Protein AF-A0A0D8XR45-F1 (afdb_monomer)

pLDDT: mean 75.48, std 19.05, range [30.12, 96.25]

Structure (mmCIF, N/CA/C/O backbone):
data_AF-A0A0D8XR45-F1
#
_entry.id   AF-A0A0D8XR45-F1
#
loop_
_atom_site.group_PDB
_atom_site.id
_atom_site.type_symbol
_atom_site.label_atom_id
_atom_site.label_alt_id
_atom_site.label_comp_id
_atom_site.label_asym_id
_atom_site.label_entity_id
_atom_site.label_seq_id
_atom_site.pdbx_PDB_ins_code
_atom_site.Cartn_x
_atom_site.Cartn_y
_atom_site.Cartn_z
_atom_site.occupancy
_atom_site.B_iso_or_equiv
_atom_site.auth_seq_id
_atom_site.auth_comp_id
_atom_site.auth_asym_id
_atom_site.auth_atom_id
_atom_site.pdbx_PDB_model_num
ATOM 1 N N . MET A 1 1 ? 28.008 -16.841 -17.995 1.00 35.41 1 MET A N 1
ATOM 2 C CA . MET A 1 1 ? 27.841 -16.135 -16.705 1.00 35.41 1 MET A CA 1
ATOM 3 C C . MET A 1 1 ? 26.357 -15.919 -16.463 1.00 35.41 1 MET A C 1
ATOM 5 O O . MET A 1 1 ? 25.762 -15.074 -17.117 1.00 35.41 1 MET A O 1
ATOM 9 N N . LEU A 1 2 ? 25.737 -16.713 -15.591 1.00 35.22 2 LEU A N 1
ATOM 10 C CA . LEU A 1 2 ? 24.353 -16.490 -15.172 1.00 35.22 2 LEU A CA 1
ATOM 11 C C . LEU A 1 2 ? 24.387 -15.432 -14.067 1.00 35.22 2 LEU A C 1
ATOM 13 O O . LEU A 1 2 ? 24.718 -15.736 -12.925 1.00 35.22 2 LEU A O 1
ATOM 17 N N . CYS A 1 3 ? 24.132 -14.172 -14.422 1.00 37.22 3 CYS A N 1
ATOM 18 C CA . CYS A 1 3 ? 23.885 -13.140 -13.423 1.00 37.22 3 CYS A CA 1
ATOM 19 C C . CYS A 1 3 ? 22.686 -13.603 -12.587 1.00 37.22 3 CYS A C 1
ATOM 21 O O . CYS A 1 3 ? 21.633 -13.925 -13.140 1.00 37.22 3 CYS A O 1
ATOM 23 N N . ASN A 1 4 ? 22.881 -13.716 -11.277 1.00 39.00 4 ASN A N 1
ATOM 24 C CA . ASN A 1 4 ? 21.876 -14.176 -10.332 1.00 39.00 4 ASN A CA 1
ATOM 25 C C . ASN A 1 4 ? 20.659 -13.230 -10.434 1.00 39.00 4 ASN A C 1
ATOM 27 O O . ASN A 1 4 ? 20.681 -12.132 -9.882 1.00 39.00 4 ASN A O 1
ATOM 31 N N . ARG A 1 5 ? 19.610 -13.616 -11.181 1.00 51.31 5 ARG A N 1
ATOM 32 C CA . ARG A 1 5 ? 18.367 -12.835 -11.403 1.00 51.31 5 ARG A CA 1
ATOM 33 C C . ARG A 1 5 ? 17.544 -12.633 -10.112 1.00 51.31 5 ARG A C 1
ATOM 35 O O . ARG A 1 5 ? 16.393 -12.220 -10.158 1.00 51.31 5 ARG A O 1
ATOM 42 N N . SER A 1 6 ? 18.107 -12.944 -8.950 1.00 46.03 6 SER A N 1
ATOM 43 C CA . SER A 1 6 ? 17.394 -13.288 -7.723 1.00 46.03 6 SER A CA 1
ATOM 44 C C . SER A 1 6 ? 17.145 -12.130 -6.748 1.00 46.03 6 SER A C 1
ATOM 46 O O . SER A 1 6 ? 16.875 -12.398 -5.582 1.00 46.03 6 SER A O 1
ATOM 48 N N . SER A 1 7 ? 17.225 -10.856 -7.149 1.00 53.59 7 SER A N 1
ATOM 49 C CA . SER A 1 7 ? 16.930 -9.757 -6.203 1.00 53.59 7 SER A CA 1
ATOM 50 C C . SER A 1 7 ? 16.234 -8.517 -6.770 1.00 53.59 7 SER A C 1
ATOM 52 O O . SER A 1 7 ? 16.041 -7.546 -6.039 1.00 53.59 7 SER A O 1
ATOM 54 N N . PHE A 1 8 ? 15.793 -8.540 -8.032 1.00 57.12 8 PHE A N 1
ATOM 55 C CA . PHE A 1 8 ? 15.014 -7.443 -8.616 1.00 57.12 8 PHE A CA 1
ATOM 56 C C . PHE A 1 8 ? 13.519 -7.688 -8.484 1.00 57.12 8 PHE A C 1
ATOM 58 O O . PHE A 1 8 ? 12.872 -8.177 -9.404 1.00 57.12 8 PHE A O 1
ATOM 65 N N . ASP A 1 9 ? 12.963 -7.336 -7.328 1.00 66.31 9 ASP A N 1
ATOM 66 C CA . ASP A 1 9 ? 11.540 -7.529 -7.058 1.00 66.31 9 ASP A CA 1
ATOM 67 C C . ASP A 1 9 ? 10.722 -6.322 -7.550 1.00 66.31 9 ASP A C 1
ATOM 69 O O . ASP A 1 9 ? 10.254 -5.470 -6.791 1.00 66.31 9 ASP A O 1
ATOM 73 N N . ILE A 1 10 ? 10.612 -6.202 -8.876 1.00 70.50 10 ILE A N 1
ATOM 74 C CA . ILE A 1 10 ? 9.634 -5.319 -9.516 1.00 70.50 10 ILE A CA 1
ATOM 75 C C . ILE A 1 10 ? 8.276 -5.984 -9.356 1.00 70.50 10 ILE A C 1
ATOM 77 O O . ILE A 1 10 ? 8.071 -7.091 -9.847 1.00 70.50 10 ILE A O 1
ATOM 81 N N . ARG A 1 11 ? 7.344 -5.313 -8.679 1.00 88.06 11 ARG A N 1
ATOM 82 C CA . ARG A 1 11 ? 6.035 -5.893 -8.378 1.00 88.06 11 ARG A CA 1
ATOM 83 C 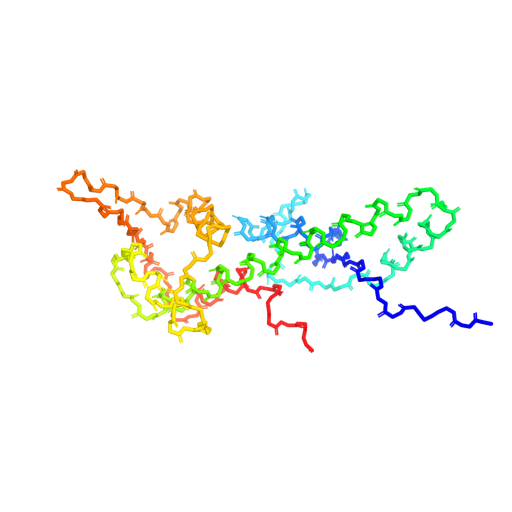C . ARG A 1 11 ? 4.910 -5.080 -8.995 1.00 88.06 11 ARG A C 1
ATOM 85 O O . ARG A 1 11 ? 4.289 -4.243 -8.341 1.00 88.06 11 ARG A O 1
ATOM 92 N N . ALA A 1 12 ? 4.653 -5.320 -10.272 1.00 93.50 12 ALA A N 1
ATOM 93 C CA . ALA A 1 12 ? 3.387 -4.982 -10.895 1.00 93.50 12 ALA A CA 1
ATOM 94 C C . ALA A 1 12 ? 2.335 -6.038 -10.544 1.00 93.50 12 ALA A C 1
ATOM 96 O O . ALA A 1 12 ? 2.604 -7.243 -10.539 1.00 93.50 12 ALA A O 1
ATOM 97 N N . TYR A 1 13 ? 1.122 -5.572 -10.286 1.00 94.19 13 TYR A N 1
ATOM 98 C CA . TYR A 1 13 ? -0.051 -6.390 -10.027 1.00 94.19 13 TYR A CA 1
ATOM 99 C C . TYR A 1 13 ? -1.150 -6.013 -11.006 1.00 94.19 13 TYR A C 1
ATOM 101 O O . TYR A 1 13 ? -1.335 -4.836 -11.310 1.00 94.19 13 TYR A O 1
ATOM 109 N N . ILE A 1 14 ? -1.891 -7.012 -11.468 1.00 94.81 14 ILE A N 1
ATOM 110 C CA . ILE A 1 14 ? -3.074 -6.863 -12.301 1.00 94.81 14 ILE A CA 1
ATOM 111 C C . ILE A 1 14 ? -4.331 -7.069 -11.452 1.00 94.81 14 ILE A C 1
ATOM 113 O O . ILE A 1 14 ? -4.430 -7.997 -10.644 1.00 94.81 14 ILE A O 1
ATOM 117 N N . LEU A 1 15 ? -5.296 -6.171 -11.627 1.00 92.62 15 LEU A N 1
ATOM 118 C CA . LEU A 1 15 ? -6.639 -6.301 -11.071 1.00 92.62 15 LEU A CA 1
ATOM 119 C C . LEU A 1 15 ? -7.512 -7.164 -11.987 1.00 92.62 15 LEU A C 1
ATOM 121 O O . LEU A 1 15 ? -7.274 -7.247 -13.189 1.00 92.62 15 LEU A O 1
ATOM 125 N N . ARG A 1 16 ? -8.618 -7.711 -11.466 1.00 91.44 16 ARG A N 1
ATOM 126 C CA . ARG A 1 16 ? -9.594 -8.486 -12.269 1.00 91.44 16 ARG A CA 1
ATOM 127 C C . ARG A 1 16 ? -10.147 -7.747 -13.493 1.00 91.44 16 ARG A C 1
ATOM 129 O O . ARG A 1 16 ? -10.605 -8.374 -14.437 1.00 91.44 16 ARG A O 1
ATOM 136 N N . CYS A 1 17 ? -10.121 -6.416 -13.473 1.00 93.50 17 CYS A N 1
ATOM 137 C CA . CYS A 1 17 ? -10.542 -5.592 -14.601 1.00 93.50 17 CYS A CA 1
ATOM 138 C C . CYS A 1 17 ? -9.490 -5.461 -15.720 1.00 93.50 17 CYS A C 1
ATOM 140 O O . CYS A 1 17 ? -9.776 -4.794 -16.708 1.00 93.50 17 CYS A O 1
ATOM 142 N N . GLY A 1 18 ? -8.300 -6.052 -15.564 1.00 94.88 18 GLY A N 1
ATOM 143 C CA . GLY A 1 18 ? -7.210 -6.033 -16.544 1.00 94.88 18 GLY A CA 1
ATOM 144 C C . GLY A 1 18 ? -6.180 -4.914 -16.349 1.00 94.88 18 GLY A C 1
ATOM 145 O O . GLY A 1 18 ? -5.074 -5.009 -16.872 1.00 94.88 18 GLY A O 1
ATOM 146 N N . HIS A 1 19 ? -6.490 -3.876 -15.566 1.00 96.00 19 HIS A N 1
ATOM 147 C CA . HIS A 1 19 ? -5.545 -2.785 -15.306 1.00 96.00 19 HIS A CA 1
ATOM 148 C C . HIS A 1 19 ? -4.425 -3.223 -14.360 1.00 96.00 19 HIS A C 1
ATOM 150 O O . HIS A 1 19 ? -4.681 -3.899 -13.358 1.00 96.00 19 HIS A O 1
ATOM 156 N N . SER A 1 20 ? -3.195 -2.817 -14.684 1.00 95.69 20 SER A N 1
ATOM 157 C CA . SER A 1 20 ? -1.995 -3.135 -13.912 1.00 95.69 20 SER A CA 1
ATOM 158 C C . SER A 1 20 ? -1.398 -1.892 -13.262 1.00 95.69 20 SER A C 1
ATOM 160 O O . SER A 1 20 ? -1.354 -0.830 -13.873 1.00 95.69 20 SER A O 1
ATOM 162 N N . PHE A 1 21 ? -0.906 -2.042 -12.036 1.00 94.69 21 PHE A N 1
ATOM 163 C CA . PHE A 1 21 ? -0.285 -0.974 -11.250 1.00 94.69 21 PHE A CA 1
ATOM 164 C C . PHE A 1 21 ? 0.927 -1.530 -10.508 1.00 94.69 21 PHE A C 1
ATOM 166 O O . PHE A 1 21 ? 1.016 -2.738 -10.284 1.00 94.69 21 PHE A O 1
ATOM 173 N N . CYS A 1 22 ? 1.849 -0.669 -10.076 1.00 93.44 22 CYS A N 1
ATOM 174 C CA . CYS A 1 22 ? 2.872 -1.101 -9.126 1.00 93.44 22 CYS A CA 1
ATOM 175 C C . CYS A 1 22 ? 2.253 -1.358 -7.740 1.00 93.44 22 CYS A C 1
ATOM 177 O O . CYS A 1 22 ? 1.228 -0.771 -7.386 1.00 93.44 22 CYS A O 1
ATOM 179 N N . GLU A 1 23 ? 2.898 -2.212 -6.944 1.00 92.25 23 GLU A N 1
ATOM 180 C CA . GLU A 1 23 ? 2.425 -2.612 -5.613 1.00 92.25 23 GLU A CA 1
ATOM 181 C C . GLU A 1 23 ? 2.133 -1.417 -4.704 1.00 92.25 23 GLU A C 1
ATOM 183 O O . GLU A 1 23 ? 1.099 -1.394 -4.047 1.00 92.25 23 GLU A O 1
ATOM 188 N N . LEU A 1 24 ? 3.003 -0.400 -4.701 1.00 90.62 24 LEU A N 1
ATOM 189 C CA . LEU A 1 24 ? 2.831 0.783 -3.855 1.00 90.62 24 LEU A CA 1
ATOM 190 C C . LEU A 1 24 ? 1.607 1.618 -4.256 1.00 90.62 24 LEU A C 1
ATOM 192 O O . LEU A 1 24 ? 0.838 2.031 -3.389 1.00 90.62 24 LEU A O 1
ATOM 196 N N . CYS A 1 25 ? 1.405 1.856 -5.555 1.00 90.75 25 CYS A N 1
ATOM 197 C CA . CYS A 1 25 ? 0.231 2.585 -6.036 1.00 90.75 25 CYS A CA 1
ATOM 198 C C . CYS A 1 25 ? -1.054 1.813 -5.739 1.00 90.75 25 CYS A C 1
ATOM 200 O O . CYS A 1 25 ? -2.063 2.412 -5.369 1.00 90.75 25 CYS A O 1
ATOM 202 N N . LEU A 1 26 ? -1.009 0.488 -5.878 1.00 90.94 26 LEU A N 1
ATOM 203 C CA . LEU A 1 26 ? -2.162 -0.354 -5.606 1.00 90.94 26 LEU A CA 1
ATOM 204 C C . LEU A 1 26 ? -2.487 -0.413 -4.111 1.00 90.94 26 LEU A C 1
ATOM 206 O O . LEU A 1 26 ? -3.657 -0.332 -3.747 1.00 90.94 26 LEU A O 1
ATOM 210 N N . ASP A 1 27 ? -1.461 -0.477 -3.260 1.00 88.00 27 ASP A N 1
ATOM 211 C CA . ASP A 1 27 ? -1.583 -0.359 -1.808 1.00 88.00 27 ASP A CA 1
ATOM 212 C C . ASP A 1 27 ? -2.235 0.970 -1.406 1.00 88.00 27 ASP A C 1
ATOM 214 O O . ASP A 1 27 ? -3.157 0.975 -0.601 1.00 88.00 27 ASP A O 1
ATOM 218 N N . ASP A 1 28 ? -1.837 2.106 -1.984 1.00 85.56 28 ASP A N 1
ATOM 219 C CA . ASP A 1 28 ? -2.494 3.381 -1.665 1.00 85.56 28 ASP A CA 1
ATOM 220 C C . ASP A 1 28 ? -3.940 3.450 -2.168 1.00 85.56 28 ASP A C 1
ATOM 222 O O . ASP A 1 28 ? -4.805 3.980 -1.470 1.00 85.56 28 ASP A O 1
ATOM 226 N N . ALA A 1 29 ? -4.208 2.960 -3.377 1.00 86.81 29 ALA A N 1
ATOM 227 C CA . ALA A 1 29 ? -5.515 3.106 -3.999 1.00 86.81 29 ALA A CA 1
ATOM 228 C C . ALA A 1 29 ? -6.564 2.164 -3.398 1.00 86.81 29 ALA A C 1
ATOM 230 O O . ALA A 1 29 ? -7.601 2.631 -2.930 1.00 86.81 29 ALA A O 1
ATOM 231 N N . VAL A 1 30 ? -6.281 0.857 -3.379 1.00 82.75 30 VAL A N 1
ATOM 232 C CA . VAL A 1 30 ? -7.257 -0.180 -2.994 1.00 82.75 30 VAL A CA 1
ATOM 233 C C . VAL A 1 30 ? -7.590 -0.118 -1.505 1.00 82.75 30 VAL A C 1
ATOM 235 O O . VAL A 1 30 ? -8.709 -0.436 -1.110 1.00 82.75 30 VAL A O 1
ATOM 238 N N . ASN A 1 31 ? -6.650 0.345 -0.675 1.00 78.81 31 ASN A N 1
ATOM 239 C CA . ASN A 1 31 ? -6.902 0.538 0.753 1.00 78.81 31 ASN A CA 1
ATOM 240 C C . ASN A 1 31 ? -7.759 1.782 1.050 1.00 78.81 31 ASN A C 1
ATOM 242 O O . ASN A 1 31 ? -8.314 1.868 2.140 1.00 78.81 31 ASN A O 1
ATOM 246 N N . ARG A 1 32 ? -7.869 2.744 0.121 1.00 82.38 32 ARG A N 1
ATOM 247 C CA . ARG A 1 32 ? -8.747 3.925 0.268 1.00 82.38 32 ARG A CA 1
ATOM 248 C C . ARG A 1 32 ? -10.122 3.709 -0.354 1.00 82.38 32 ARG A C 1
ATOM 250 O O . ARG A 1 32 ? -11.120 4.232 0.135 1.00 82.38 32 ARG A O 1
ATOM 257 N N . ASP A 1 33 ? -10.159 2.998 -1.472 1.00 84.56 33 ASP A N 1
ATOM 258 C CA . ASP A 1 33 ? -11.356 2.720 -2.253 1.00 84.56 33 ASP A CA 1
ATOM 259 C C . ASP A 1 33 ? -11.170 1.351 -2.909 1.00 84.56 33 ASP A C 1
ATOM 261 O O . ASP A 1 33 ? -10.218 1.142 -3.655 1.00 84.56 33 ASP A O 1
ATOM 265 N N . ASP A 1 34 ? -12.080 0.410 -2.669 1.00 85.69 34 ASP A N 1
ATOM 266 C CA . ASP A 1 34 ? -11.983 -0.966 -3.169 1.00 85.69 34 ASP A CA 1
ATOM 267 C C . ASP A 1 34 ? -12.253 -1.088 -4.683 1.00 85.69 34 ASP A C 1
ATOM 269 O O . ASP A 1 34 ? -12.432 -2.193 -5.210 1.00 85.69 34 ASP A O 1
ATOM 273 N N . ARG A 1 35 ? -12.253 0.036 -5.405 1.00 89.94 35 ARG A N 1
ATOM 274 C CA . ARG A 1 35 ? -12.463 0.163 -6.848 1.00 89.94 35 ARG A CA 1
ATOM 275 C C . ARG A 1 35 ? -11.158 0.446 -7.593 1.00 89.94 35 ARG A C 1
ATOM 277 O O . ARG A 1 35 ? -10.266 1.134 -7.112 1.00 89.94 35 ARG A O 1
ATOM 284 N N . CYS A 1 36 ? -11.069 -0.053 -8.823 1.00 92.75 36 CYS A N 1
ATOM 285 C CA . CYS A 1 36 ? -9.948 0.217 -9.717 1.00 92.75 36 CYS A CA 1
ATOM 286 C C . CYS A 1 36 ? -9.781 1.736 -9.949 1.00 92.75 36 CYS A C 1
ATOM 288 O O . CYS A 1 36 ? -10.774 2.386 -10.287 1.00 92.75 36 CYS A O 1
ATOM 290 N N . PRO A 1 37 ? -8.558 2.295 -9.848 1.00 92.50 37 PRO A N 1
ATOM 291 C CA . PRO A 1 37 ? -8.303 3.715 -10.114 1.00 92.50 37 PRO A CA 1
ATOM 292 C C . PRO A 1 37 ? -8.748 4.183 -11.502 1.00 92.50 37 PRO A C 1
ATOM 294 O O . PRO A 1 37 ? -9.281 5.283 -11.627 1.00 92.50 37 PRO A O 1
ATOM 297 N N . GLU A 1 38 ? -8.578 3.322 -12.508 1.00 95.62 38 GLU A N 1
ATOM 298 C CA . GLU A 1 38 ? -8.847 3.629 -13.917 1.00 95.62 3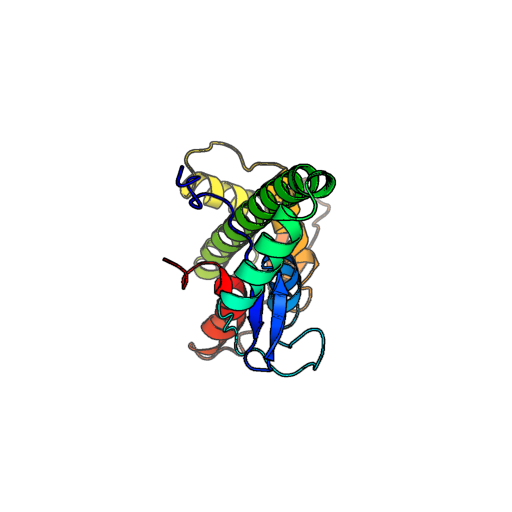8 GLU A CA 1
ATOM 299 C C . GLU A 1 38 ? -10.332 3.470 -14.252 1.00 95.62 38 GLU A C 1
ATOM 301 O O . GLU A 1 38 ? -11.021 4.428 -14.586 1.00 95.62 38 GLU A O 1
ATOM 306 N N . CYS A 1 39 ? -10.874 2.255 -14.116 1.00 96.25 39 CYS A N 1
ATOM 307 C CA . CYS A 1 39 ? -12.230 1.953 -14.589 1.00 96.25 39 CYS A CA 1
ATOM 308 C C . CYS A 1 39 ? -13.304 1.947 -13.498 1.00 96.25 39 CYS A C 1
ATOM 310 O O . CYS A 1 39 ? -14.459 1.636 -13.786 1.00 96.25 39 CYS A O 1
ATOM 312 N N . ARG A 1 40 ? -12.936 2.223 -12.240 1.00 94.44 40 ARG A N 1
ATOM 313 C CA . ARG A 1 40 ? -13.842 2.288 -11.077 1.00 94.44 40 ARG A CA 1
ATOM 314 C C . ARG A 1 40 ? -14.653 1.015 -10.796 1.00 94.44 40 ARG A C 1
ATOM 316 O O . ARG A 1 40 ? -15.554 1.037 -9.962 1.00 94.44 40 ARG A O 1
ATOM 323 N N . ARG A 1 41 ? -14.321 -0.113 -11.433 1.00 92.50 41 ARG A N 1
ATOM 324 C CA . ARG A 1 41 ? -14.906 -1.427 -11.123 1.00 92.50 41 ARG A CA 1
ATOM 325 C C . ARG A 1 41 ? -14.364 -1.950 -9.796 1.00 92.50 41 ARG A C 1
ATOM 327 O O . ARG A 1 41 ? -13.179 -1.781 -9.515 1.00 92.50 41 ARG A O 1
ATOM 334 N N . TYR A 1 42 ? -15.209 -2.622 -9.019 1.00 90.00 42 TYR A N 1
ATOM 335 C CA . TYR A 1 42 ? -14.802 -3.269 -7.772 1.00 90.00 42 TYR A CA 1
ATOM 336 C C . TYR A 1 42 ? -13.675 -4.280 -8.007 1.00 90.00 42 TYR A C 1
ATOM 338 O O . TYR A 1 42 ? -13.724 -5.100 -8.926 1.00 90.00 42 TYR A O 1
ATOM 346 N N . THR A 1 43 ? -12.643 -4.199 -7.172 1.00 85.81 43 THR A N 1
ATOM 347 C CA . THR A 1 43 ? -11.455 -5.061 -7.240 1.00 85.81 43 THR A CA 1
ATOM 348 C C . THR A 1 43 ? -11.661 -6.399 -6.541 1.00 85.81 43 THR A C 1
ATOM 350 O O . THR A 1 43 ? -10.933 -7.350 -6.821 1.00 85.81 43 THR A O 1
ATOM 353 N N . TYR A 1 44 ? -12.648 -6.473 -5.638 1.00 81.50 44 TYR A N 1
ATOM 354 C CA . TYR A 1 44 ? -12.885 -7.599 -4.726 1.00 81.50 44 TYR A CA 1
ATOM 355 C C . TYR A 1 44 ? -11.661 -7.968 -3.878 1.00 81.50 44 TYR A C 1
ATOM 357 O O . TYR A 1 44 ? -11.586 -9.080 -3.363 1.00 81.50 44 TYR A O 1
ATOM 365 N N . GLY A 1 45 ? -10.705 -7.043 -3.750 1.00 72.38 45 GLY A N 1
ATOM 366 C CA . GLY A 1 45 ? -9.484 -7.249 -2.991 1.00 72.38 45 GLY A CA 1
ATOM 367 C C . GLY A 1 45 ? -8.625 -8.406 -3.499 1.00 72.38 45 GLY A C 1
ATOM 368 O O . GLY A 1 45 ? -8.019 -9.090 -2.691 1.00 72.38 45 GLY A O 1
ATOM 369 N N . ILE A 1 46 ? -8.588 -8.666 -4.809 1.00 74.12 46 ILE A N 1
ATOM 370 C CA . ILE A 1 46 ? -7.695 -9.683 -5.384 1.00 74.12 46 ILE A CA 1
ATOM 371 C C . ILE A 1 46 ? -6.696 -8.988 -6.303 1.00 74.12 46 ILE A C 1
ATOM 373 O O . ILE A 1 46 ? -7.062 -8.474 -7.364 1.00 74.12 46 ILE A O 1
ATOM 377 N N . CYS A 1 47 ? -5.433 -8.995 -5.883 1.00 84.62 47 CYS A N 1
ATOM 378 C CA . CYS A 1 47 ? -4.301 -8.464 -6.634 1.00 84.62 47 CYS A CA 1
ATOM 379 C C . CYS A 1 47 ? -3.464 -9.638 -7.144 1.00 84.62 47 CYS A C 1
ATOM 381 O O . CYS A 1 47 ? -2.920 -10.401 -6.352 1.00 84.62 47 CYS A O 1
ATOM 383 N N . ILE A 1 48 ? -3.348 -9.786 -8.462 1.00 90.81 48 ILE A N 1
ATOM 384 C CA . ILE A 1 48 ? -2.624 -10.905 -9.075 1.00 90.81 48 ILE A CA 1
ATOM 385 C C . ILE A 1 48 ? -1.253 -10.393 -9.534 1.00 90.81 48 ILE A C 1
ATOM 387 O O . ILE A 1 48 ? -1.216 -9.404 -10.262 1.00 90.81 48 ILE A O 1
ATOM 391 N N . PRO A 1 49 ? -0.119 -11.007 -9.158 1.00 92.50 49 PRO A N 1
ATOM 392 C CA . PRO A 1 49 ? 1.186 -10.588 -9.668 1.00 92.50 49 PRO A CA 1
ATOM 393 C C . PRO A 1 49 ? 1.249 -10.667 -11.201 1.00 92.50 49 PRO A C 1
ATOM 395 O O . PRO A 1 49 ? 1.010 -11.723 -11.789 1.00 92.50 49 PRO A O 1
ATOM 398 N N . ASN A 1 50 ? 1.611 -9.567 -11.865 1.00 94.75 50 ASN A N 1
ATOM 399 C CA . ASN A 1 50 ? 1.755 -9.520 -13.320 1.00 94.75 50 ASN A CA 1
ATOM 400 C C . ASN A 1 50 ? 3.205 -9.831 -13.726 1.00 94.75 50 ASN A C 1
ATOM 402 O O . ASN A 1 50 ? 3.988 -8.936 -14.045 1.00 94.75 50 ASN A O 1
ATOM 406 N N . ARG A 1 51 ? 3.564 -11.122 -13.698 1.00 91.94 51 ARG A N 1
ATOM 407 C CA . ARG A 1 51 ? 4.935 -11.596 -13.971 1.00 91.94 51 ARG A CA 1
ATOM 408 C C . ARG A 1 51 ? 5.457 -11.171 -15.347 1.00 91.94 51 ARG A C 1
ATOM 410 O O . ARG A 1 51 ? 6.583 -10.703 -15.430 1.00 91.94 51 ARG A O 1
ATOM 417 N N . ARG A 1 52 ? 4.620 -11.247 -16.389 1.00 93.56 52 ARG A N 1
ATOM 418 C CA . ARG A 1 52 ? 5.000 -10.840 -17.754 1.00 93.56 52 ARG A CA 1
ATOM 419 C C . ARG A 1 52 ? 5.351 -9.358 -17.837 1.00 93.56 52 ARG A C 1
ATOM 421 O O . ARG A 1 52 ? 6.358 -9.001 -18.428 1.00 93.56 52 ARG A O 1
ATOM 428 N N . LEU A 1 53 ? 4.543 -8.493 -17.221 1.00 93.94 53 LEU A N 1
ATOM 429 C CA . LEU A 1 53 ? 4.855 -7.066 -17.191 1.00 93.94 53 LEU A CA 1
ATOM 430 C C . LEU A 1 53 ? 6.138 -6.789 -16.395 1.00 93.94 53 LEU A C 1
ATOM 432 O O . LEU A 1 53 ? 6.930 -5.949 -16.807 1.00 93.94 53 LEU A O 1
ATOM 436 N N . ASN A 1 54 ? 6.371 -7.508 -15.293 1.00 91.50 54 ASN A N 1
ATOM 437 C CA . ASN A 1 54 ? 7.608 -7.371 -14.519 1.00 91.50 54 ASN A CA 1
ATOM 438 C C . ASN A 1 54 ? 8.849 -7.748 -15.339 1.00 91.50 54 ASN A C 1
ATOM 440 O O . ASN A 1 54 ? 9.844 -7.031 -15.274 1.00 91.50 54 ASN A O 1
ATOM 444 N N . GLU A 1 55 ? 8.774 -8.821 -16.130 1.00 90.69 55 GLU A N 1
ATOM 445 C CA . GLU A 1 55 ? 9.832 -9.227 -17.065 1.00 90.69 55 GLU A CA 1
ATOM 446 C C . GLU A 1 55 ? 10.092 -8.133 -18.108 1.00 90.69 55 GLU A C 1
ATOM 448 O O . GLU A 1 55 ? 11.223 -7.672 -18.231 1.00 90.69 55 GLU A O 1
ATOM 453 N N . CYS A 1 56 ? 9.046 -7.617 -18.764 1.00 92.81 56 CYS A N 1
ATOM 454 C CA . CYS A 1 56 ? 9.199 -6.540 -19.746 1.00 92.81 56 CYS A CA 1
ATOM 455 C C . CYS A 1 56 ? 9.824 -5.272 -19.145 1.00 92.81 56 CYS A C 1
ATOM 457 O O . CYS A 1 56 ? 10.686 -4.655 -19.766 1.00 92.81 56 CYS A O 1
ATOM 459 N N . ILE A 1 57 ? 9.406 -4.867 -17.940 1.00 90.06 57 ILE A N 1
ATOM 460 C CA . ILE A 1 57 ? 9.996 -3.705 -17.258 1.00 90.06 57 ILE A CA 1
ATOM 461 C C . ILE A 1 57 ? 11.481 -3.958 -16.988 1.00 90.06 57 ILE A C 1
ATOM 463 O O . ILE A 1 57 ? 12.299 -3.061 -17.182 1.00 90.06 57 ILE A O 1
ATOM 467 N N . PHE A 1 58 ? 11.831 -5.161 -16.535 1.00 86.81 58 PHE A N 1
ATOM 468 C CA . PHE A 1 58 ? 13.212 -5.515 -16.244 1.00 86.81 58 PHE A CA 1
ATOM 469 C C . PHE A 1 58 ? 14.092 -5.479 -17.496 1.00 86.81 58 PHE A C 1
ATOM 471 O O . PHE A 1 58 ? 15.162 -4.873 -17.454 1.00 86.81 58 PHE A O 1
ATOM 478 N N . ASP A 1 59 ? 13.628 -6.045 -18.609 1.00 89.88 59 ASP A N 1
ATOM 479 C CA . ASP A 1 59 ? 14.373 -6.051 -19.870 1.00 89.88 59 ASP A CA 1
ATOM 480 C C . ASP A 1 59 ? 14.619 -4.618 -20.379 1.00 89.88 59 ASP A C 1
ATOM 482 O O . ASP A 1 59 ? 15.759 -4.253 -20.671 1.00 89.88 59 ASP A O 1
ATOM 486 N N . ILE A 1 60 ? 13.597 -3.751 -20.339 1.00 90.69 60 ILE A N 1
ATOM 487 C CA . ILE A 1 60 ? 13.727 -2.325 -20.700 1.00 90.69 60 ILE A CA 1
ATOM 488 C C . ILE A 1 60 ? 14.767 -1.607 -19.821 1.00 90.69 60 ILE A C 1
ATOM 490 O O . ILE A 1 60 ? 15.499 -0.735 -20.295 1.00 90.69 60 ILE A O 1
ATOM 494 N N . LEU A 1 61 ? 14.829 -1.936 -18.527 1.00 88.25 61 LEU A N 1
ATOM 495 C CA . LEU A 1 61 ? 15.788 -1.334 -17.595 1.00 88.25 61 LEU A CA 1
ATOM 496 C C . LEU A 1 61 ? 17.214 -1.849 -17.796 1.00 88.25 61 LEU A C 1
ATOM 498 O O . LEU A 1 61 ? 18.160 -1.107 -17.539 1.00 88.25 61 LEU A O 1
ATOM 502 N N . LEU A 1 62 ? 17.380 -3.099 -18.229 1.00 86.75 62 LEU A N 1
ATOM 503 C CA . LEU A 1 62 ? 18.694 -3.649 -18.553 1.00 86.75 62 LEU A CA 1
ATOM 504 C C . LEU A 1 62 ? 19.287 -3.007 -19.807 1.00 86.75 62 LEU A C 1
ATOM 506 O O . LEU A 1 62 ? 20.488 -2.748 -19.838 1.00 86.75 62 LEU A O 1
ATOM 510 N N . GLU A 1 63 ? 18.459 -2.718 -20.811 1.00 89.31 63 GLU A N 1
ATOM 511 C CA . GLU A 1 63 ? 18.897 -2.047 -22.042 1.00 89.31 63 GLU A CA 1
ATOM 512 C C . GLU A 1 63 ? 19.345 -0.597 -21.795 1.00 89.31 63 GLU A C 1
ATOM 514 O O . GLU A 1 63 ? 20.209 -0.076 -22.498 1.00 89.31 63 GLU A O 1
ATOM 519 N N . ARG A 1 64 ? 18.785 0.060 -20.772 1.00 83.25 64 ARG A N 1
ATOM 520 C CA . ARG A 1 64 ? 19.043 1.465 -20.422 1.00 83.25 64 ARG A CA 1
ATOM 521 C C . ARG A 1 64 ? 19.888 1.552 -19.151 1.00 83.25 64 ARG A C 1
ATOM 523 O O . ARG A 1 64 ? 19.381 1.893 -18.081 1.00 83.25 64 ARG A O 1
ATOM 530 N N . SER A 1 65 ? 21.177 1.237 -19.268 1.00 75.69 65 SER A N 1
ATOM 531 C CA . SER A 1 65 ? 22.147 1.164 -18.157 1.00 75.69 65 SER A CA 1
ATOM 532 C C . SER A 1 65 ? 22.107 2.358 -17.185 1.00 75.69 65 SER A C 1
ATOM 534 O O . SER A 1 65 ? 22.259 2.165 -15.978 1.00 75.69 65 SER A O 1
ATOM 536 N N . GLU A 1 66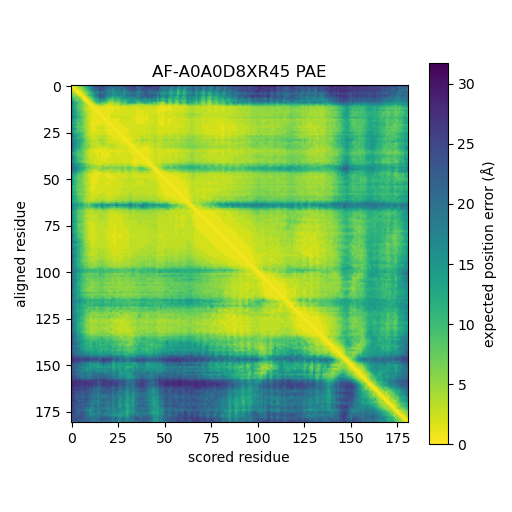 ? 21.838 3.568 -17.679 1.00 79.56 66 GLU A N 1
ATOM 537 C CA . GLU A 1 66 ? 21.793 4.808 -16.889 1.00 79.56 66 GLU A CA 1
ATOM 538 C C . GLU A 1 66 ? 20.604 4.878 -15.905 1.00 79.56 66 GLU A C 1
ATOM 540 O O . GLU A 1 66 ? 20.704 5.513 -14.858 1.00 79.56 66 GLU A O 1
ATOM 545 N N . GLY A 1 67 ? 19.495 4.170 -16.160 1.00 82.81 67 GLY A N 1
ATOM 546 C CA . GLY A 1 67 ? 18.286 4.227 -15.319 1.00 82.81 67 GLY A CA 1
ATOM 547 C C . GLY A 1 67 ? 18.209 3.168 -14.214 1.00 82.81 67 GLY A C 1
ATOM 548 O O . GLY A 1 67 ? 17.337 3.226 -13.337 1.00 82.81 67 GLY A O 1
ATOM 549 N N . LEU A 1 68 ? 19.099 2.172 -14.239 1.00 85.75 68 LEU A N 1
ATOM 550 C CA . LEU A 1 68 ? 18.979 0.984 -13.393 1.00 85.75 68 LEU A CA 1
ATOM 551 C C . LEU A 1 68 ? 19.250 1.284 -11.910 1.00 85.75 68 LEU A C 1
ATOM 553 O O . LEU A 1 68 ? 18.587 0.721 -11.033 1.00 85.75 68 LEU A O 1
ATOM 557 N N . GLN A 1 69 ? 20.195 2.177 -11.605 1.00 87.12 69 GLN A N 1
ATOM 558 C CA . GLN A 1 69 ? 20.519 2.545 -10.223 1.00 87.12 69 GLN A CA 1
ATOM 559 C C . GLN A 1 69 ? 19.410 3.377 -9.568 1.00 87.12 69 GLN A C 1
ATOM 561 O O . GLN A 1 69 ? 19.006 3.081 -8.442 1.00 87.12 69 GLN A O 1
ATOM 566 N N . GLU A 1 70 ? 18.865 4.368 -10.268 1.00 88.75 70 GLU A N 1
ATOM 567 C CA . GLU A 1 70 ? 17.731 5.153 -9.765 1.00 88.75 70 GLU A CA 1
ATOM 568 C C . GLU A 1 70 ? 16.497 4.273 -9.554 1.00 88.75 70 GLU A C 1
ATOM 570 O O . GLU A 1 70 ? 15.776 4.383 -8.558 1.00 88.75 70 GLU A O 1
ATOM 575 N N . PHE A 1 71 ? 16.258 3.343 -10.480 1.00 86.75 71 PHE A N 1
ATOM 576 C CA . PHE A 1 71 ? 15.191 2.367 -10.342 1.00 86.75 71 PHE A CA 1
ATOM 577 C C . PHE A 1 71 ? 15.369 1.490 -9.092 1.00 86.75 71 PHE A C 1
ATOM 579 O O . PHE A 1 71 ? 14.427 1.364 -8.308 1.00 86.75 71 PHE A O 1
ATOM 586 N N . ARG A 1 72 ? 16.579 0.965 -8.845 1.00 86.94 72 ARG A N 1
ATOM 587 C CA . ARG A 1 72 ? 16.929 0.216 -7.619 1.00 86.94 72 ARG A CA 1
ATOM 588 C C . ARG A 1 72 ? 16.581 0.994 -6.359 1.00 86.94 72 ARG A C 1
ATOM 590 O O . ARG A 1 72 ? 15.905 0.471 -5.476 1.00 86.94 72 ARG A O 1
ATOM 597 N N . GLN A 1 73 ? 17.018 2.247 -6.290 1.00 89.38 73 GLN A N 1
ATOM 598 C CA . GLN A 1 73 ? 16.769 3.105 -5.133 1.00 89.38 73 GLN A CA 1
ATOM 599 C C . GLN A 1 73 ? 15.268 3.314 -4.901 1.00 89.38 73 GLN A C 1
ATOM 601 O O . GLN A 1 73 ? 14.802 3.222 -3.762 1.00 89.38 73 GLN A 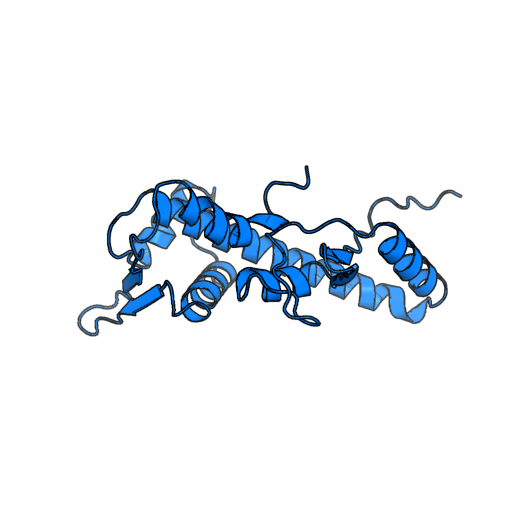O 1
ATOM 606 N N . ARG A 1 74 ? 14.491 3.524 -5.973 1.00 88.06 74 ARG A N 1
ATOM 607 C CA . ARG A 1 74 ? 13.027 3.639 -5.887 1.00 88.06 74 ARG A CA 1
ATOM 608 C C .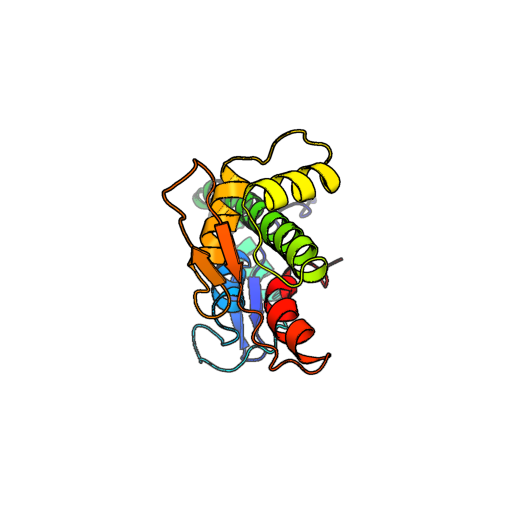 ARG A 1 74 ? 12.371 2.355 -5.392 1.00 88.06 74 ARG A C 1
ATOM 610 O O . ARG A 1 74 ? 11.504 2.440 -4.528 1.00 88.06 74 ARG A O 1
ATOM 617 N N . VAL A 1 75 ? 12.784 1.185 -5.881 1.00 88.38 75 VAL A N 1
ATOM 618 C CA . VAL A 1 75 ? 12.252 -0.108 -5.409 1.00 88.38 75 VAL A CA 1
ATOM 619 C C . VAL A 1 75 ? 12.527 -0.291 -3.918 1.00 88.38 75 VAL A C 1
ATOM 621 O O . VAL A 1 75 ? 11.594 -0.559 -3.165 1.00 88.38 75 VAL A O 1
ATOM 624 N N . THR A 1 76 ? 13.761 -0.056 -3.464 1.00 89.75 76 THR A N 1
ATOM 625 C CA . THR A 1 76 ? 14.122 -0.159 -2.041 1.00 89.75 76 THR A CA 1
ATOM 626 C C . THR A 1 76 ? 13.300 0.794 -1.175 1.00 89.75 76 THR A C 1
ATOM 628 O O . THR A 1 76 ? 12.736 0.384 -0.159 1.00 89.75 76 THR A O 1
ATOM 631 N N . LYS A 1 77 ? 13.170 2.059 -1.595 1.00 90.06 77 LYS A N 1
ATOM 632 C CA . LYS A 1 77 ? 12.357 3.058 -0.889 1.00 90.06 77 LYS A CA 1
ATOM 633 C C . LYS A 1 77 ? 10.889 2.634 -0.815 1.00 90.06 77 LYS A C 1
ATOM 635 O O . LYS A 1 77 ? 10.286 2.687 0.255 1.00 90.06 77 LYS A O 1
ATOM 640 N N . ASN A 1 78 ? 10.321 2.175 -1.927 1.00 89.12 78 ASN A N 1
ATOM 641 C CA . ASN A 1 78 ? 8.932 1.726 -1.984 1.00 89.12 78 ASN A CA 1
ATOM 642 C C . ASN A 1 78 ? 8.700 0.493 -1.104 1.00 89.12 78 ASN A C 1
ATOM 644 O O . ASN A 1 78 ? 7.686 0.422 -0.412 1.00 89.12 78 ASN A O 1
ATOM 648 N N . GLN A 1 79 ? 9.650 -0.442 -1.071 1.00 89.06 79 GLN A N 1
ATOM 649 C CA . GLN A 1 79 ? 9.572 -1.632 -0.231 1.00 89.06 79 GLN A CA 1
ATOM 650 C C . GLN A 1 79 ? 9.606 -1.283 1.261 1.00 89.06 79 GLN A C 1
ATOM 652 O O . GLN A 1 79 ? 8.859 -1.872 2.050 1.00 89.06 79 GLN A O 1
ATOM 657 N N . ALA A 1 80 ? 10.430 -0.309 1.654 1.00 89.06 80 ALA A N 1
ATOM 658 C CA . ALA A 1 80 ? 10.450 0.202 3.021 1.00 89.06 80 ALA A CA 1
ATOM 659 C C . ALA A 1 80 ? 9.088 0.810 3.405 1.00 89.06 80 ALA A C 1
ATOM 661 O O . ALA A 1 80 ? 8.526 0.444 4.438 1.00 89.06 80 ALA A O 1
ATOM 662 N N . ILE A 1 81 ? 8.504 1.638 2.529 1.00 87.94 81 ILE A N 1
ATOM 663 C CA . ILE A 1 81 ? 7.173 2.236 2.736 1.00 87.94 81 ILE A CA 1
ATOM 664 C C . ILE A 1 81 ? 6.094 1.152 2.860 1.00 87.94 81 ILE A C 1
ATOM 666 O O . ILE A 1 81 ? 5.306 1.167 3.804 1.00 87.94 81 ILE A O 1
ATOM 670 N N . LEU A 1 82 ? 6.064 0.176 1.948 1.00 88.38 82 LEU A N 1
ATOM 671 C CA . LEU A 1 82 ? 5.103 -0.932 1.992 1.00 88.38 82 LEU A CA 1
ATOM 672 C C . LEU A 1 82 ? 5.225 -1.747 3.281 1.00 88.38 82 LEU A C 1
ATOM 674 O O . LEU A 1 82 ? 4.220 -2.140 3.873 1.00 88.38 82 LEU A O 1
ATOM 678 N N . THR A 1 83 ? 6.454 -1.995 3.730 1.00 88.38 83 THR A N 1
ATOM 679 C CA . THR A 1 83 ? 6.718 -2.715 4.980 1.00 88.38 83 THR A CA 1
ATOM 680 C C . THR A 1 83 ? 6.180 -1.939 6.178 1.00 88.38 83 THR A C 1
ATOM 682 O O . THR A 1 83 ? 5.498 -2.522 7.023 1.00 88.38 83 THR A O 1
ATOM 685 N N . LEU A 1 84 ? 6.428 -0.629 6.227 1.00 87.69 84 LEU A N 1
ATOM 686 C CA . LEU A 1 84 ? 5.920 0.255 7.273 1.00 87.69 84 LEU A CA 1
ATOM 687 C C . LEU A 1 84 ? 4.385 0.253 7.313 1.00 87.69 84 LEU A C 1
ATOM 689 O O . LEU A 1 84 ? 3.787 0.024 8.362 1.00 87.69 84 LEU A O 1
ATOM 693 N N . ARG A 1 85 ? 3.740 0.396 6.152 1.00 87.94 85 ARG A N 1
ATOM 694 C CA . ARG A 1 85 ? 2.276 0.380 6.013 1.00 87.94 85 ARG A CA 1
ATOM 695 C C . ARG A 1 85 ? 1.646 -0.931 6.447 1.00 87.94 85 ARG A C 1
ATOM 697 O O . ARG A 1 85 ? 0.642 -0.929 7.154 1.00 87.94 85 ARG A O 1
ATOM 704 N N . ARG A 1 86 ? 2.233 -2.061 6.045 1.00 87.50 86 ARG A N 1
ATOM 705 C CA . ARG A 1 86 ? 1.769 -3.394 6.456 1.00 87.50 86 ARG A CA 1
ATOM 706 C C . ARG A 1 86 ? 1.844 -3.554 7.975 1.00 87.50 86 ARG A C 1
ATOM 708 O O . ARG A 1 86 ? 0.883 -4.036 8.570 1.00 87.50 86 ARG A O 1
ATOM 715 N N . LYS A 1 87 ? 2.939 -3.104 8.601 1.00 86.38 87 LYS A N 1
ATOM 716 C CA . LYS A 1 87 ? 3.093 -3.104 10.066 1.00 86.38 87 LYS A CA 1
ATOM 717 C C . LYS A 1 87 ? 2.039 -2.225 10.743 1.00 86.38 87 LYS A C 1
ATOM 719 O O . LYS A 1 87 ? 1.362 -2.708 11.645 1.00 86.38 87 LYS A O 1
ATOM 724 N N . ALA A 1 88 ? 1.838 -0.998 10.256 1.00 86.88 88 ALA A N 1
ATOM 725 C CA . ALA A 1 88 ? 0.829 -0.071 10.778 1.00 86.88 88 ALA A CA 1
ATOM 726 C C . ALA A 1 88 ? -0.576 -0.686 10.734 1.00 86.88 88 ALA A C 1
ATOM 728 O O . ALA A 1 88 ? -1.279 -0.718 11.743 1.00 86.88 88 ALA A O 1
ATOM 729 N N . ARG A 1 89 ? -0.964 -1.239 9.578 1.00 86.38 89 ARG A N 1
ATOM 730 C CA . ARG A 1 89 ? -2.267 -1.894 9.383 1.00 86.38 89 ARG A CA 1
ATOM 731 C C . ARG A 1 89 ? -2.441 -3.116 10.283 1.00 86.38 89 ARG A C 1
ATOM 733 O O . ARG A 1 89 ? -3.508 -3.281 10.866 1.00 86.38 89 ARG A O 1
ATOM 740 N N . SER A 1 90 ? -1.407 -3.948 10.420 1.00 84.81 90 SER A N 1
ATOM 741 C CA . SER A 1 90 ? -1.436 -5.128 11.294 1.00 84.81 90 SER A CA 1
ATOM 742 C C . SER A 1 90 ? -1.642 -4.748 12.760 1.00 84.81 90 SER A C 1
ATOM 744 O O . SER A 1 90 ? -2.498 -5.331 13.424 1.00 84.81 90 SER A O 1
ATOM 746 N N . ALA A 1 91 ? -0.903 -3.748 13.246 1.00 85.19 91 ALA A N 1
ATOM 747 C CA . ALA A 1 91 ? -1.034 -3.261 14.614 1.00 85.19 91 ALA A CA 1
ATOM 748 C C . ALA A 1 91 ? -2.441 -2.696 14.862 1.00 85.19 91 ALA A C 1
ATOM 750 O O . ALA A 1 91 ? -3.134 -3.154 15.769 1.00 85.19 91 ALA A O 1
ATOM 751 N N . LEU A 1 92 ? -2.912 -1.789 13.994 1.00 85.38 92 LEU A N 1
ATOM 752 C CA . LEU A 1 92 ? -4.266 -1.225 14.073 1.00 85.38 92 LEU A CA 1
ATOM 753 C C . LEU A 1 92 ? -5.349 -2.312 14.082 1.00 85.38 92 LEU A C 1
ATOM 755 O O . LEU A 1 92 ? -6.282 -2.246 14.877 1.00 85.38 92 LEU A O 1
ATOM 759 N N . PHE A 1 93 ? -5.217 -3.335 13.237 1.00 84.31 93 PHE A N 1
ATOM 760 C CA . PHE A 1 93 ? -6.177 -4.435 13.178 1.00 84.31 93 PHE A CA 1
ATOM 761 C C . PHE A 1 93 ? -6.276 -5.211 14.489 1.00 84.31 93 PHE A C 1
ATOM 763 O O . PHE A 1 93 ? -7.393 -5.462 14.938 1.00 84.31 93 PHE A O 1
ATOM 770 N N . SER A 1 94 ? -5.147 -5.565 15.113 1.00 85.00 94 SER A N 1
ATOM 771 C CA . SER A 1 94 ? -5.165 -6.263 16.407 1.00 85.00 94 SER A CA 1
ATOM 772 C C . SER A 1 94 ? -5.896 -5.439 17.463 1.00 85.00 94 SER A C 1
ATOM 774 O O . SER A 1 94 ? -6.803 -5.932 18.135 1.00 85.00 94 SER A O 1
ATOM 776 N N . ILE A 1 95 ? -5.582 -4.142 17.526 1.00 85.31 95 ILE A N 1
ATOM 777 C CA . ILE A 1 95 ? -6.189 -3.216 18.485 1.00 85.31 95 ILE A CA 1
ATOM 778 C C . ILE A 1 95 ? -7.701 -3.157 18.289 1.00 85.31 95 ILE A C 1
ATOM 780 O O . ILE A 1 95 ? -8.446 -3.251 19.264 1.00 85.31 95 ILE A O 1
ATOM 784 N N . PHE A 1 96 ? -8.156 -3.029 17.039 1.00 82.12 96 PHE A N 1
ATOM 785 C CA . PHE A 1 96 ? -9.578 -2.921 16.714 1.00 82.12 96 PHE A CA 1
ATOM 786 C C . PHE A 1 96 ? -10.342 -4.235 16.863 1.00 82.12 96 PHE A C 1
ATOM 788 O O . PHE A 1 96 ? -11.539 -4.195 17.133 1.00 82.12 96 PHE A O 1
ATOM 795 N N . CYS A 1 97 ? -9.687 -5.388 16.718 1.00 82.81 97 CYS A N 1
ATOM 796 C CA . CYS A 1 97 ? -10.316 -6.682 16.989 1.00 82.81 97 CYS A CA 1
ATOM 797 C C . CYS A 1 97 ? -10.496 -6.927 18.490 1.00 82.81 97 CYS A C 1
ATOM 799 O O . CYS A 1 97 ? -11.484 -7.537 18.892 1.00 82.81 97 CYS A O 1
ATOM 801 N N . ASN A 1 98 ? -9.573 -6.419 19.308 1.00 83.31 98 ASN A N 1
ATOM 802 C CA . ASN A 1 98 ? -9.568 -6.626 20.756 1.00 83.31 98 ASN A CA 1
ATOM 803 C C . ASN A 1 98 ? -10.285 -5.509 21.539 1.00 83.31 98 ASN A C 1
ATOM 805 O O . ASN A 1 98 ? -10.414 -5.602 22.758 1.00 83.31 98 ASN A O 1
ATOM 809 N N . ASN A 1 99 ? -10.761 -4.454 20.868 1.00 81.88 99 ASN A N 1
ATOM 810 C CA . ASN A 1 99 ? -11.487 -3.344 21.487 1.00 81.88 99 ASN A CA 1
ATOM 811 C C . ASN A 1 99 ? -12.869 -3.137 20.869 1.00 81.88 99 ASN A C 1
ATOM 813 O O . ASN A 1 99 ? -13.057 -3.202 19.657 1.00 81.88 99 ASN A O 1
ATOM 817 N N . SER A 1 100 ? -13.842 -2.820 21.719 1.00 78.44 100 SER A N 1
ATOM 818 C CA . SER A 1 100 ? -15.206 -2.454 21.320 1.00 78.44 100 SER A CA 1
ATOM 819 C C . SER A 1 100 ? -15.499 -0.955 21.454 1.00 78.44 100 SER A C 1
ATOM 821 O O . SER A 1 100 ? -16.558 -0.501 21.025 1.00 78.44 100 SER A O 1
ATOM 823 N N . GLY A 1 101 ? -14.581 -0.186 22.044 1.00 81.12 101 GLY A N 1
ATOM 824 C CA . GLY A 1 101 ? -14.754 1.233 22.349 1.00 81.12 101 GLY A CA 1
ATOM 825 C C . GLY A 1 101 ? -13.644 2.117 21.777 1.00 81.12 101 GLY A C 1
ATOM 826 O O . GLY A 1 101 ? -12.793 1.638 21.032 1.00 81.12 101 GLY A O 1
ATOM 827 N N . PRO A 1 102 ? -13.642 3.416 22.123 1.00 79.06 102 PRO A N 1
ATOM 828 C CA . PRO A 1 102 ? -12.570 4.337 21.760 1.00 79.06 102 PRO A CA 1
ATOM 829 C C . PRO A 1 102 ? -11.179 3.819 22.137 1.00 79.06 102 PRO A C 1
ATOM 831 O O . PRO A 1 102 ? -10.989 3.253 23.211 1.00 79.06 102 PRO A O 1
ATOM 834 N N . VAL A 1 103 ? -10.201 4.050 21.264 1.00 81.88 103 VAL A N 1
ATOM 835 C CA . VAL A 1 103 ? -8.801 3.663 21.452 1.00 81.88 103 VAL A CA 1
ATOM 836 C C . VAL A 1 103 ? -7.961 4.925 21.594 1.00 81.88 103 VAL A C 1
ATOM 838 O O . VAL A 1 103 ? -7.857 5.746 20.686 1.00 81.88 103 VAL A O 1
ATOM 841 N N . ALA A 1 104 ? -7.348 5.088 22.756 1.00 83.69 104 ALA A N 1
ATOM 842 C CA . ALA A 1 104 ? -6.384 6.150 23.000 1.00 83.69 104 ALA A CA 1
ATOM 843 C C . ALA A 1 104 ? -5.021 5.824 22.355 1.00 83.69 104 ALA A C 1
ATOM 845 O O . ALA A 1 104 ? -4.694 4.650 22.164 1.00 83.69 104 ALA A O 1
ATOM 846 N N . ILE A 1 105 ? -4.222 6.847 22.013 1.00 80.75 105 ILE A N 1
ATOM 847 C CA . ILE A 1 105 ? -2.898 6.659 21.378 1.00 80.75 105 ILE A CA 1
ATOM 848 C C . ILE A 1 105 ? -1.964 5.770 22.215 1.00 80.75 105 ILE A C 1
ATOM 850 O O . ILE A 1 105 ? -1.281 4.910 21.672 1.00 80.75 105 ILE A O 1
ATOM 854 N N . ASN A 1 106 ? -1.981 5.919 23.541 1.00 83.31 106 ASN A N 1
ATOM 855 C CA . ASN A 1 106 ? -1.171 5.124 24.466 1.00 83.31 106 ASN A CA 1
ATOM 856 C C . ASN A 1 106 ? -1.489 3.627 24.361 1.00 83.31 106 ASN A C 1
ATOM 858 O O . ASN A 1 106 ? -0.580 2.807 24.373 1.00 83.31 106 ASN A O 1
ATOM 862 N N . LYS A 1 107 ? -2.757 3.268 24.144 1.00 84.50 107 LYS A N 1
ATOM 863 C CA . LYS A 1 107 ? -3.163 1.878 23.923 1.00 84.50 107 LYS A CA 1
ATOM 864 C C . LYS A 1 107 ? -2.609 1.312 22.614 1.00 84.50 107 LYS A C 1
ATOM 866 O O . LYS A 1 107 ? -2.299 0.127 22.535 1.00 84.50 107 LYS A O 1
ATOM 871 N N . ILE A 1 108 ? -2.472 2.156 21.588 1.00 83.38 108 ILE A N 1
ATOM 872 C CA . ILE A 1 108 ? -1.819 1.776 20.329 1.00 83.38 108 ILE A CA 1
ATOM 873 C C . ILE A 1 108 ? -0.341 1.457 20.573 1.00 83.38 108 ILE A C 1
ATOM 875 O O . ILE A 1 108 ? 0.174 0.463 20.062 1.00 83.38 108 ILE A O 1
ATOM 879 N N . GLU A 1 109 ? 0.330 2.284 21.370 1.00 85.88 109 GLU A N 1
ATOM 880 C CA . GLU A 1 109 ? 1.734 2.093 21.733 1.00 85.88 109 GLU A CA 1
ATOM 881 C C . GLU A 1 109 ? 1.942 0.853 22.604 1.00 85.88 109 GLU A C 1
ATOM 883 O O . GLU A 1 109 ? 2.872 0.094 22.352 1.00 85.88 109 GLU A O 1
ATOM 888 N N . GLU A 1 110 ? 1.073 0.611 23.585 1.00 86.44 110 GLU A N 1
ATOM 889 C CA . GLU A 1 110 ? 1.095 -0.590 24.430 1.00 86.44 110 GLU A CA 1
ATOM 890 C C . GLU A 1 110 ? 0.934 -1.869 23.603 1.00 86.44 110 GLU A C 1
ATOM 892 O O . GLU A 1 110 ? 1.731 -2.797 23.740 1.00 86.44 110 GLU A O 1
ATOM 897 N N . GLU A 1 111 ? -0.042 -1.906 22.692 1.00 85.00 111 GLU A N 1
ATOM 898 C CA . GLU A 1 111 ? -0.235 -3.063 21.816 1.00 85.00 111 GLU A CA 1
ATOM 899 C C . GLU A 1 111 ? 0.968 -3.260 20.878 1.00 85.00 111 GLU A C 1
ATOM 901 O O . GLU A 1 111 ? 1.412 -4.388 20.655 1.00 85.00 111 GLU A O 1
ATOM 906 N N . TRP A 1 112 ? 1.541 -2.176 20.347 1.00 83.75 112 TRP A N 1
ATOM 907 C CA . TRP A 1 112 ? 2.757 -2.262 19.538 1.00 83.75 112 TRP A CA 1
ATOM 908 C C . TRP A 1 112 ? 3.932 -2.842 20.331 1.00 83.75 112 TRP A C 1
ATOM 910 O O . TRP A 1 112 ? 4.644 -3.709 19.820 1.00 83.75 112 TRP A O 1
ATOM 920 N N . LYS A 1 113 ? 4.133 -2.406 21.578 1.00 86.44 113 LYS A N 1
ATOM 921 C CA . LYS A 1 113 ? 5.162 -2.964 22.470 1.00 86.44 113 LYS A CA 1
ATOM 922 C C . LYS A 1 113 ? 4.908 -4.438 22.778 1.00 86.44 113 LYS A C 1
ATOM 924 O O . LYS A 1 113 ? 5.857 -5.202 22.868 1.00 86.44 113 LYS A O 1
ATOM 929 N N . ALA A 1 114 ? 3.649 -4.860 22.892 1.00 86.00 114 ALA A N 1
ATOM 930 C CA . ALA A 1 114 ? 3.309 -6.264 23.115 1.00 86.00 114 ALA A CA 1
ATOM 931 C C . ALA A 1 114 ? 3.593 -7.151 21.885 1.00 86.00 114 ALA A C 1
ATOM 933 O O . ALA A 1 114 ? 3.995 -8.305 22.027 1.00 86.00 114 ALA A O 1
ATOM 934 N N . GLN A 1 115 ? 3.394 -6.626 20.671 1.00 81.44 115 GLN A N 1
ATOM 935 C CA . GLN A 1 115 ? 3.609 -7.367 19.419 1.00 81.44 115 GLN A CA 1
ATOM 936 C C . GLN A 1 115 ? 5.047 -7.306 18.905 1.00 81.44 115 GLN A C 1
ATOM 938 O O . GLN A 1 115 ? 5.490 -8.183 18.157 1.00 81.44 115 GLN A O 1
ATOM 943 N N . SER A 1 116 ? 5.757 -6.234 19.235 1.00 78.12 116 SER A N 1
ATOM 944 C CA . SER A 1 116 ? 7.101 -5.966 18.751 1.00 78.12 116 SER A CA 1
ATOM 945 C C . SER A 1 116 ? 8.133 -6.242 19.842 1.00 78.12 116 SER A C 1
ATOM 947 O O . SER A 1 116 ? 7.836 -6.227 21.026 1.00 78.12 116 SER A O 1
ATOM 949 N N . ARG A 1 117 ? 9.387 -6.491 19.458 1.00 81.19 117 ARG A N 1
ATOM 950 C CA . ARG A 1 117 ? 10.501 -6.585 20.420 1.00 81.19 117 ARG A CA 1
ATOM 951 C C . ARG A 1 117 ? 11.069 -5.204 20.789 1.00 81.19 117 ARG A C 1
ATOM 953 O O . ARG A 1 117 ? 12.232 -5.121 21.166 1.00 81.19 117 ARG A O 1
ATOM 960 N N . PHE A 1 118 ? 10.308 -4.130 20.577 1.00 81.00 118 PHE A N 1
ATOM 961 C CA . PHE A 1 118 ? 10.773 -2.752 20.726 1.00 81.00 118 PHE A CA 1
ATOM 962 C C . PHE A 1 118 ? 9.996 -2.030 21.828 1.00 81.00 118 PHE A C 1
ATOM 964 O O . PHE A 1 118 ? 8.768 -2.069 21.858 1.00 81.00 118 PHE A O 1
ATOM 971 N N . ASP A 1 119 ? 10.721 -1.300 22.678 1.00 85.25 119 ASP A N 1
ATOM 972 C CA . ASP A 1 119 ? 10.151 -0.572 23.823 1.00 85.25 119 ASP A CA 1
ATOM 973 C C . ASP A 1 119 ? 9.428 0.727 23.436 1.00 85.25 119 ASP A C 1
ATOM 975 O O . ASP A 1 119 ? 8.755 1.349 24.266 1.00 85.25 119 ASP A O 1
ATOM 979 N N . PHE A 1 120 ? 9.558 1.152 22.178 1.00 85.69 120 PHE A N 1
ATOM 980 C CA . PHE A 1 120 ? 8.962 2.374 21.652 1.00 85.69 120 PHE A CA 1
ATOM 981 C C . PHE A 1 120 ? 8.316 2.149 20.282 1.00 85.69 120 PHE A C 1
ATOM 983 O O . PHE A 1 120 ? 8.715 1.271 19.511 1.00 85.69 120 PHE A O 1
ATOM 990 N N . LEU A 1 121 ? 7.301 2.963 19.985 1.00 84.38 121 LEU A N 1
ATOM 991 C CA . LEU A 1 121 ? 6.667 3.040 18.673 1.00 84.38 121 LEU A CA 1
ATOM 992 C C . LEU A 1 121 ? 7.510 3.964 17.778 1.00 84.38 121 LEU A C 1
ATOM 994 O O . LEU A 1 121 ? 7.627 5.143 18.109 1.00 84.38 121 LEU A O 1
ATOM 998 N N . PRO A 1 122 ? 8.096 3.472 16.670 1.00 87.44 122 PRO A N 1
ATOM 999 C CA . PRO A 1 122 ? 8.843 4.322 15.745 1.00 87.44 122 PRO A CA 1
ATOM 1000 C C . PRO A 1 122 ? 7.993 5.491 15.219 1.00 87.44 122 PRO A C 1
ATOM 1002 O O . PRO A 1 122 ? 6.816 5.307 14.900 1.00 87.44 122 PRO A O 1
ATOM 1005 N N . ASP A 1 123 ? 8.573 6.691 15.112 1.00 87.75 123 ASP A N 1
ATOM 1006 C CA . ASP A 1 123 ? 7.833 7.899 14.708 1.00 87.75 123 ASP A CA 1
ATOM 1007 C C . ASP A 1 123 ? 7.281 7.820 13.280 1.00 87.75 123 ASP A C 1
ATOM 1009 O O . ASP A 1 123 ? 6.189 8.322 12.999 1.00 87.75 123 ASP A O 1
ATOM 1013 N N . ASP A 1 124 ? 8.000 7.157 12.375 1.00 85.19 124 ASP A N 1
ATOM 1014 C CA . ASP A 1 124 ? 7.540 6.885 11.014 1.00 85.19 124 ASP A CA 1
ATOM 1015 C C . ASP A 1 124 ? 6.296 5.988 11.024 1.00 85.19 124 ASP A C 1
ATOM 1017 O O . ASP A 1 124 ? 5.317 6.260 10.324 1.00 85.19 124 ASP A O 1
ATOM 1021 N N . LEU A 1 125 ? 6.289 4.967 11.879 1.00 86.50 125 LEU A N 1
ATOM 1022 C CA . LEU A 1 125 ? 5.158 4.069 12.050 1.00 86.50 125 LEU A CA 1
ATOM 1023 C C . LEU A 1 125 ? 3.966 4.787 12.683 1.00 86.50 125 LEU A C 1
ATOM 1025 O O . LEU A 1 125 ? 2.850 4.659 12.179 1.00 86.50 125 LEU A O 1
ATOM 1029 N N . ARG A 1 126 ? 4.199 5.584 13.734 1.00 86.56 126 ARG A N 1
ATOM 1030 C CA . ARG A 1 126 ? 3.171 6.429 14.363 1.00 86.56 126 ARG A CA 1
ATOM 1031 C C . ARG A 1 126 ? 2.538 7.356 13.326 1.00 86.56 126 ARG A C 1
ATOM 1033 O O . ARG A 1 126 ? 1.316 7.396 13.194 1.00 86.56 126 ARG A O 1
ATOM 1040 N N . THR A 1 127 ? 3.364 8.052 12.548 1.00 88.12 127 THR A N 1
ATOM 1041 C CA . THR A 1 127 ? 2.917 8.955 11.479 1.00 88.12 127 THR A CA 1
ATOM 1042 C C . THR A 1 127 ? 2.080 8.214 10.438 1.00 88.12 127 THR A C 1
ATOM 1044 O O . THR A 1 127 ? 1.021 8.695 10.033 1.00 88.12 127 THR A O 1
ATOM 1047 N N . GLU A 1 128 ? 2.502 7.016 10.035 1.00 88.75 128 GLU A N 1
ATOM 1048 C CA . GLU A 1 128 ? 1.787 6.205 9.051 1.00 88.75 128 GLU A CA 1
ATOM 1049 C C . GLU A 1 128 ? 0.441 5.684 9.583 1.00 88.75 128 GLU A C 1
ATOM 1051 O O . GLU A 1 128 ? -0.563 5.721 8.868 1.00 88.75 128 GLU A O 1
ATOM 1056 N N . MET A 1 129 ? 0.371 5.271 10.851 1.00 86.38 129 MET A N 1
ATOM 1057 C CA . MET A 1 129 ? -0.890 4.894 11.503 1.00 86.38 129 MET A CA 1
ATOM 1058 C C . MET A 1 129 ? -1.864 6.075 11.537 1.00 86.38 129 MET A C 1
ATOM 1060 O O . MET A 1 129 ? -3.023 5.928 11.146 1.00 86.38 129 MET A O 1
ATOM 1064 N N . LEU A 1 130 ? -1.389 7.263 11.925 1.00 85.62 130 LEU A N 1
ATOM 1065 C CA . LEU A 1 130 ? -2.194 8.486 11.909 1.00 85.62 130 LEU A CA 1
ATOM 1066 C C . LEU A 1 130 ? -2.652 8.846 10.495 1.00 85.62 130 LEU A C 1
ATOM 1068 O O . LEU A 1 130 ? -3.798 9.258 10.316 1.00 85.62 130 LEU A O 1
ATOM 1072 N N . ARG A 1 131 ? -1.797 8.672 9.480 1.00 87.81 131 ARG A N 1
ATOM 1073 C CA . ARG A 1 131 ? -2.165 8.876 8.072 1.00 87.81 131 ARG A CA 1
ATOM 1074 C C . ARG A 1 131 ? -3.324 7.963 7.674 1.00 87.81 131 ARG A C 1
ATOM 1076 O O . ARG A 1 131 ? -4.290 8.451 7.091 1.00 87.81 131 ARG A O 1
ATOM 1083 N N . ILE A 1 132 ? -3.254 6.674 8.018 1.00 85.44 132 ILE A N 1
ATOM 1084 C CA . ILE A 1 132 ? -4.311 5.689 7.733 1.00 85.44 132 ILE A CA 1
ATOM 1085 C C . ILE A 1 132 ? -5.623 6.107 8.409 1.00 85.44 132 ILE A C 1
ATOM 1087 O O . ILE A 1 132 ? -6.637 6.248 7.724 1.00 85.44 132 ILE A O 1
ATOM 1091 N N . ILE A 1 133 ? -5.587 6.394 9.714 1.00 84.00 133 ILE A N 1
ATOM 1092 C CA . ILE A 1 133 ? -6.759 6.819 10.498 1.00 84.00 133 ILE A CA 1
ATOM 1093 C C . ILE A 1 133 ? -7.393 8.081 9.890 1.00 84.00 133 ILE A C 1
ATOM 1095 O O . ILE A 1 133 ? -8.602 8.132 9.673 1.00 84.00 133 ILE A O 1
ATOM 1099 N N . ASN A 1 134 ? -6.583 9.091 9.565 1.00 83.00 134 ASN A N 1
ATOM 1100 C CA . ASN A 1 134 ? -7.058 10.357 8.999 1.00 83.00 134 ASN A CA 1
ATOM 1101 C C . ASN A 1 134 ? -7.606 10.224 7.574 1.00 83.00 134 ASN A C 1
ATOM 1103 O O . ASN A 1 134 ? -8.490 10.991 7.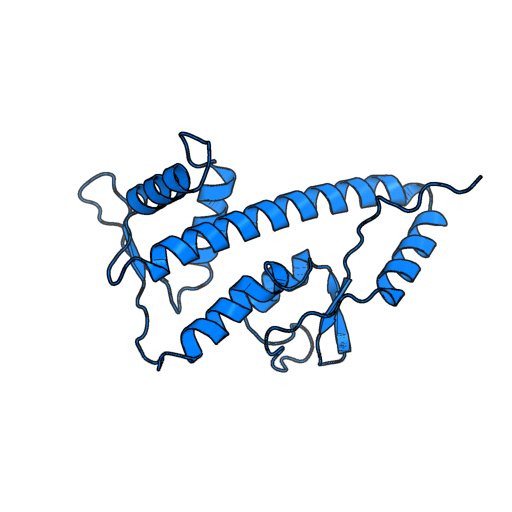179 1.00 83.00 134 ASN A O 1
ATOM 1107 N N . SER A 1 135 ? -7.069 9.286 6.792 1.00 82.19 135 SER A N 1
ATOM 1108 C CA . SER A 1 135 ? -7.491 9.070 5.407 1.00 82.19 135 SER A CA 1
ATOM 1109 C C . SER A 1 135 ? -8.878 8.442 5.299 1.00 82.19 135 SER A C 1
ATOM 1111 O O . SER A 1 135 ? -9.557 8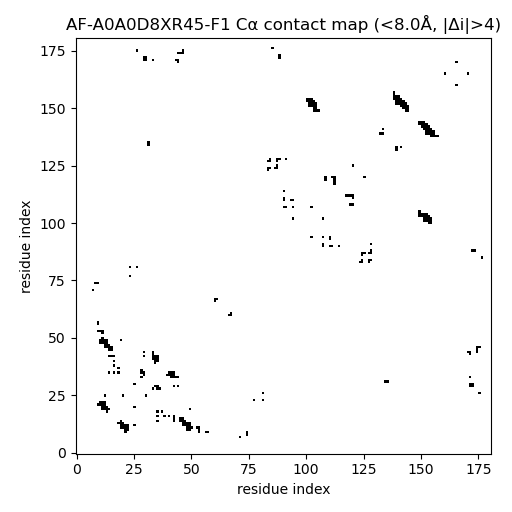.653 4.295 1.00 82.19 135 SER A O 1
ATOM 1113 N N . ASP A 1 136 ? -9.333 7.747 6.346 1.00 77.88 136 ASP A N 1
ATOM 1114 C CA . ASP A 1 136 ? -10.576 6.987 6.319 1.00 77.88 136 ASP A CA 1
ATOM 1115 C C . ASP A 1 136 ? -11.601 7.466 7.361 1.00 77.88 136 ASP A C 1
ATOM 1117 O O . ASP A 1 136 ? -12.053 6.755 8.266 1.00 77.88 136 ASP A O 1
ATOM 1121 N N . LYS A 1 137 ? -12.015 8.728 7.192 1.00 73.62 137 LYS A N 1
ATOM 1122 C CA . LYS A 1 137 ? -12.999 9.424 8.048 1.00 73.62 137 LYS A CA 1
ATOM 1123 C C . LYS A 1 137 ? -14.367 8.732 8.124 1.00 73.62 137 LYS A C 1
ATOM 1125 O O . LYS A 1 137 ? -15.201 9.107 8.948 1.00 73.62 137 LYS A O 1
ATOM 1130 N N . LYS A 1 138 ? -14.635 7.760 7.244 1.00 69.50 138 LYS A N 1
ATOM 1131 C CA . LYS A 1 138 ? -15.868 6.962 7.274 1.00 69.50 138 LYS A CA 1
ATOM 1132 C C . LYS A 1 138 ? -15.880 5.993 8.454 1.00 69.50 138 LYS A C 1
ATOM 1134 O O . LYS A 1 138 ? -16.949 5.766 9.021 1.00 69.50 138 LYS A O 1
ATOM 1139 N N . PHE A 1 139 ? -14.721 5.455 8.830 1.00 65.94 139 PHE A N 1
ATOM 1140 C CA . PHE A 1 139 ? -14.598 4.492 9.928 1.00 65.94 139 PHE A CA 1
ATOM 1141 C C . PHE A 1 139 ? -13.991 5.116 11.188 1.00 65.94 139 PHE A C 1
ATOM 1143 O O . PHE A 1 139 ? -14.372 4.743 12.303 1.00 65.94 139 PHE A O 1
ATOM 1150 N N . PHE A 1 140 ? -13.115 6.110 11.034 1.00 67.81 140 PHE A N 1
ATOM 1151 C CA . PHE A 1 140 ? -12.409 6.737 12.149 1.00 67.81 140 PHE A CA 1
ATOM 1152 C C . PHE A 1 140 ? -12.942 8.139 12.456 1.00 67.81 140 PHE A C 1
ATOM 1154 O O . PHE A 1 140 ? -13.111 8.969 11.563 1.00 67.81 140 PHE A O 1
ATOM 1161 N N . LYS A 1 141 ? -13.184 8.419 13.742 1.00 69.44 141 LYS A N 1
ATOM 1162 C CA . LYS A 1 141 ? -13.514 9.756 14.249 1.00 69.44 141 LYS A CA 1
ATOM 1163 C C . LYS A 1 141 ? -12.526 10.146 15.340 1.00 69.44 141 LYS A C 1
ATOM 1165 O O . LYS A 1 141 ? -12.597 9.678 16.473 1.00 69.44 141 LYS A O 1
ATOM 1170 N N . ILE A 1 142 ? -11.610 11.035 15.001 1.00 65.19 142 ILE A N 1
ATOM 1171 C CA . ILE A 1 142 ? -10.603 11.509 15.946 1.00 65.19 142 ILE A CA 1
ATOM 1172 C C . ILE A 1 142 ? -11.251 12.519 16.891 1.00 65.19 142 ILE A C 1
ATOM 1174 O O . ILE A 1 142 ? -11.921 13.443 16.429 1.00 65.19 142 ILE A O 1
ATOM 1178 N N . PHE A 1 143 ? -11.053 12.337 18.196 1.00 66.75 143 PHE A N 1
ATOM 1179 C CA . PHE A 1 143 ? -11.478 13.286 19.218 1.00 66.75 143 PHE A CA 1
ATOM 1180 C C . PHE A 1 143 ? -10.233 13.780 19.945 1.00 66.75 143 PHE A C 1
ATOM 1182 O O . PHE A 1 143 ? -9.576 13.042 20.675 1.00 66.75 143 PHE A O 1
ATOM 1189 N N . VAL A 1 144 ? -9.895 15.046 19.730 1.00 64.50 144 VAL A N 1
ATOM 1190 C CA . VAL A 1 144 ? -8.841 15.698 20.504 1.00 64.50 144 VAL A CA 1
ATOM 1191 C C . VAL A 1 144 ? -9.511 16.262 21.750 1.00 64.50 144 VAL A C 1
ATOM 1193 O O . VAL A 1 144 ? -10.268 17.225 21.652 1.00 64.50 144 VAL A O 1
ATOM 1196 N N . GLN A 1 145 ? -9.300 15.623 22.899 1.00 60.75 145 GLN A N 1
ATOM 1197 C CA . GLN A 1 145 ? -9.738 16.170 24.179 1.00 60.75 145 GLN A CA 1
ATOM 1198 C C . GLN A 1 145 ? -8.667 17.167 24.635 1.00 60.75 145 GLN A C 1
ATOM 1200 O O . GLN A 1 145 ? -7.490 16.825 24.667 1.00 60.75 145 GLN A O 1
ATOM 1205 N N . GLN A 1 146 ? -9.056 18.418 24.887 1.00 52.28 146 GLN A N 1
ATOM 1206 C CA . GLN A 1 146 ? -8.115 19.502 25.205 1.00 52.28 146 GLN A CA 1
ATOM 1207 C C . GLN A 1 146 ? -7.635 19.506 26.663 1.00 52.28 146 GLN A C 1
ATOM 1209 O O . GLN A 1 146 ? -6.713 20.254 26.969 1.00 52.28 146 GLN A O 1
ATOM 1214 N N . ASP A 1 147 ? -8.227 18.688 27.537 1.00 53.66 147 ASP A N 1
ATOM 1215 C CA . ASP A 1 147 ? -8.044 18.842 28.986 1.00 53.66 147 ASP A CA 1
ATOM 1216 C C . ASP A 1 147 ? -6.868 18.085 29.601 1.00 53.66 147 ASP A C 1
ATOM 1218 O O . ASP A 1 147 ? -6.480 18.400 30.712 1.00 53.66 147 ASP A O 1
ATOM 1222 N N . ASP A 1 148 ? -6.234 17.163 28.889 1.00 54.16 148 ASP A N 1
ATOM 1223 C CA . ASP A 1 148 ? -4.993 16.520 29.320 1.00 54.16 148 ASP A CA 1
ATOM 1224 C C . ASP A 1 148 ? -4.261 16.072 28.055 1.00 54.16 148 ASP A C 1
ATOM 1226 O O . ASP A 1 148 ? -4.904 15.815 27.041 1.00 54.16 148 ASP A O 1
ATOM 1230 N N . ALA A 1 149 ? -2.932 15.975 28.069 1.00 56.47 149 ALA A N 1
ATOM 1231 C CA . ALA A 1 149 ? -2.061 15.753 26.900 1.00 56.47 149 ALA A CA 1
ATOM 1232 C C . ALA A 1 149 ? -2.294 14.449 26.076 1.00 56.47 149 ALA A C 1
ATOM 1234 O O . ALA A 1 149 ? -1.430 14.038 25.299 1.00 56.47 149 ALA A O 1
ATOM 1235 N N . ALA A 1 150 ? -3.437 13.779 26.224 1.00 57.00 150 ALA A N 1
ATOM 1236 C CA . ALA A 1 150 ? -3.827 12.563 25.534 1.00 57.00 150 ALA A CA 1
ATOM 1237 C C . ALA A 1 150 ? -4.745 12.844 24.327 1.00 57.00 150 ALA A C 1
ATOM 1239 O O . ALA A 1 150 ? -5.861 13.346 24.445 1.00 57.00 150 ALA A O 1
ATOM 1240 N N . GLN A 1 151 ? -4.299 12.434 23.136 1.00 60.53 151 GLN A N 1
ATOM 1241 C CA . GLN A 1 151 ? -5.155 12.349 21.951 1.00 60.53 151 GLN A CA 1
ATOM 1242 C C . GLN A 1 151 ? -5.917 11.017 21.943 1.00 60.53 151 GLN A C 1
ATOM 1244 O O . GLN A 1 151 ? -5.318 9.942 22.069 1.00 60.53 151 GLN A O 1
ATOM 1249 N N . PHE A 1 152 ? -7.236 11.079 21.742 1.00 55.16 152 PHE A N 1
ATOM 1250 C CA . PHE A 1 152 ? -8.099 9.903 21.667 1.00 55.16 152 PHE A CA 1
ATOM 1251 C C . PHE A 1 152 ? -8.572 9.651 20.229 1.00 55.16 152 PHE A C 1
ATOM 1253 O O . PHE A 1 152 ? -9.020 10.547 19.510 1.00 55.16 152 PHE A O 1
ATOM 1260 N N . PHE A 1 153 ? -8.547 8.389 19.805 1.00 58.88 153 PHE A N 1
ATOM 1261 C CA . PHE A 1 153 ? -9.155 7.960 18.550 1.00 58.88 153 PHE A CA 1
ATOM 1262 C C . PHE A 1 153 ? -10.401 7.164 18.879 1.00 58.88 153 PHE A C 1
ATOM 1264 O O . PHE A 1 153 ? -10.346 5.995 19.252 1.00 58.88 153 PHE A O 1
ATOM 1271 N N . THR A 1 154 ? -11.569 7.771 18.713 1.00 50.88 154 THR A N 1
ATOM 1272 C CA . THR A 1 154 ? -12.763 6.937 18.648 1.00 50.88 154 THR A CA 1
ATOM 1273 C C . THR A 1 154 ? -12.857 6.379 17.231 1.00 50.88 154 THR A C 1
ATOM 1275 O O . THR A 1 154 ? -12.578 7.044 16.233 1.00 50.88 154 THR A O 1
ATOM 1278 N N . TYR A 1 155 ? -13.276 5.142 17.101 1.00 53.47 155 TYR A N 1
ATOM 1279 C CA . TYR A 1 155 ? -13.697 4.629 15.814 1.00 53.47 155 TYR A CA 1
ATOM 1280 C C . TYR A 1 155 ? -15.130 4.194 15.989 1.00 53.47 155 TYR A C 1
ATOM 1282 O O . TYR A 1 155 ? -15.504 3.567 16.981 1.00 53.47 155 TYR A O 1
ATOM 1290 N N . LYS A 1 156 ? -15.968 4.589 15.037 1.00 44.69 156 LYS A N 1
ATOM 1291 C CA . LYS A 1 156 ? -17.312 4.051 14.986 1.00 44.69 156 LYS A CA 1
ATOM 1292 C C . LYS A 1 156 ? -17.191 2.809 14.130 1.00 44.69 156 LYS A C 1
ATOM 1294 O O . LYS A 1 156 ? -17.279 2.902 12.906 1.00 44.69 156 LYS A O 1
ATOM 1299 N N . VAL A 1 157 ? -17.022 1.647 14.767 1.00 45.34 157 VAL A N 1
ATOM 1300 C CA . VAL A 1 157 ? -17.381 0.394 14.097 1.00 45.34 157 VAL A CA 1
ATOM 1301 C C . VAL A 1 157 ? -18.865 0.520 13.823 1.00 45.34 157 VAL A C 1
ATOM 1303 O O . VAL A 1 157 ? -19.707 0.337 14.703 1.00 45.34 157 VAL A O 1
ATOM 1306 N N . THR A 1 158 ? -19.221 0.945 12.615 1.00 41.72 158 THR A N 1
ATOM 1307 C CA . THR A 1 158 ? -20.607 0.871 12.197 1.00 41.72 158 THR A CA 1
ATOM 1308 C C . THR A 1 158 ? -20.921 -0.616 12.158 1.00 41.72 158 THR A C 1
ATOM 1310 O O . THR A 1 158 ? -20.521 -1.335 11.249 1.00 41.72 158 THR A O 1
ATOM 1313 N N . HIS A 1 159 ? -21.624 -1.071 13.196 1.00 34.62 159 HIS A N 1
ATOM 1314 C CA . HIS A 1 159 ? -22.154 -2.417 13.420 1.00 34.62 159 HIS A CA 1
ATOM 1315 C C . HIS A 1 159 ? -23.095 -2.911 12.296 1.00 34.62 159 HIS A C 1
ATOM 1317 O O . HIS A 1 159 ? -23.897 -3.815 12.498 1.00 34.62 159 HIS A O 1
ATOM 1323 N N . ARG A 1 160 ? -23.004 -2.385 11.068 1.00 33.69 160 ARG A N 1
ATOM 1324 C CA . ARG A 1 160 ? -23.632 -2.953 9.864 1.00 33.69 160 ARG A CA 1
ATOM 1325 C C . ARG A 1 160 ? -22.807 -4.097 9.298 1.00 33.69 160 ARG A C 1
ATOM 1327 O O . ARG A 1 160 ? -22.569 -4.214 8.099 1.00 33.69 160 ARG A O 1
ATOM 1334 N N . ILE A 1 161 ? -22.332 -4.939 10.192 1.00 38.56 161 ILE A N 1
ATOM 1335 C CA . ILE A 1 161 ? -21.469 -6.037 9.854 1.00 38.56 161 ILE A CA 1
ATOM 1336 C C .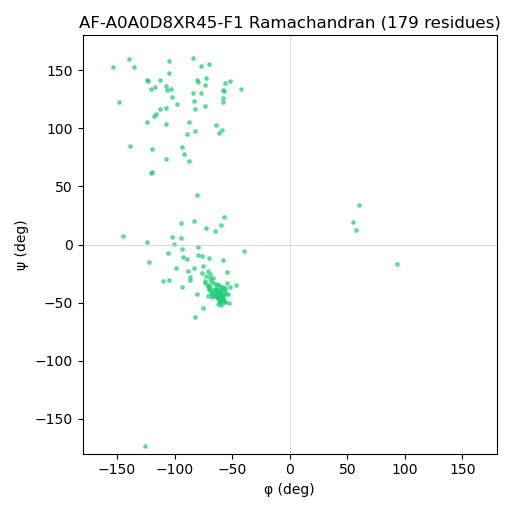 ILE A 1 161 ? -21.935 -7.218 10.694 1.00 38.56 161 ILE A C 1
ATOM 1338 O O . ILE A 1 161 ? -21.422 -7.523 11.767 1.00 38.56 161 ILE A O 1
ATOM 1342 N N . ALA A 1 162 ? -22.946 -7.903 10.155 1.00 34.56 162 ALA A N 1
ATOM 1343 C CA . ALA A 1 162 ? -23.051 -9.340 10.334 1.00 34.56 162 ALA A CA 1
ATOM 1344 C C . ALA A 1 162 ? -21.642 -9.921 10.148 1.00 34.56 162 ALA A C 1
ATOM 1346 O O . ALA A 1 162 ? -20.956 -9.511 9.208 1.00 34.56 162 ALA A O 1
ATOM 1347 N N . LYS A 1 163 ? -21.224 -10.816 11.049 1.00 42.88 163 LYS A N 1
ATOM 1348 C CA . LYS A 1 163 ? -19.869 -11.369 11.271 1.00 42.88 163 LYS A CA 1
ATOM 1349 C C . LYS A 1 163 ? -18.999 -11.706 10.028 1.00 42.88 163 LYS A C 1
ATOM 1351 O O . LYS A 1 163 ? -17.830 -12.015 10.200 1.00 42.88 163 LYS A O 1
ATOM 1356 N N . GLY A 1 164 ? -19.497 -11.611 8.791 1.00 43.22 164 GLY A N 1
ATOM 1357 C CA . GLY A 1 164 ? -18.747 -11.766 7.537 1.00 43.22 164 GLY A CA 1
ATOM 1358 C C . GLY A 1 164 ? -18.283 -10.490 6.798 1.00 43.22 164 GLY A C 1
ATOM 1359 O O . GLY A 1 164 ? -17.355 -10.599 5.999 1.00 43.22 164 GLY A O 1
ATOM 1360 N N . LYS A 1 165 ? -18.854 -9.289 7.020 1.00 40.66 165 LYS A N 1
ATOM 1361 C CA . LYS A 1 165 ? -18.523 -8.081 6.206 1.00 40.66 165 LYS A CA 1
ATOM 1362 C C . LYS 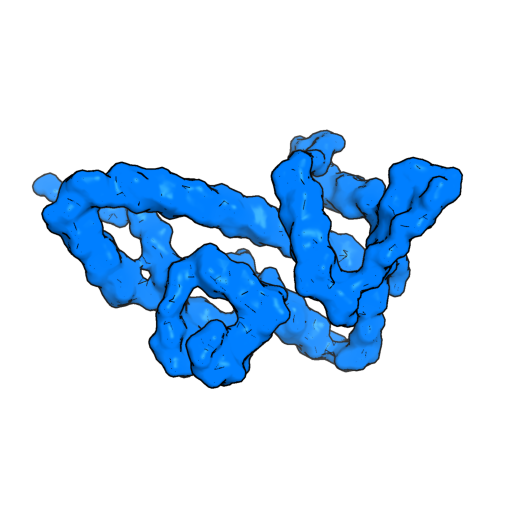A 1 165 ? -17.327 -7.232 6.695 1.00 40.66 165 LYS A C 1
ATOM 1364 O O . LYS A 1 165 ? -16.695 -6.568 5.877 1.00 40.66 165 LYS A O 1
ATOM 1369 N N . LEU A 1 166 ? -16.952 -7.298 7.981 1.00 43.94 166 LEU A N 1
ATOM 1370 C CA . LEU A 1 166 ? -15.769 -6.603 8.555 1.00 43.94 166 LEU A CA 1
ATOM 1371 C C . LEU A 1 166 ? -14.538 -7.252 7.975 1.00 43.94 166 LEU A C 1
ATOM 1373 O O . LEU A 1 166 ? -13.628 -6.582 7.511 1.00 43.94 166 LEU A O 1
ATOM 1377 N N . LEU A 1 167 ? -14.596 -8.579 7.919 1.00 44.81 167 LEU A N 1
ATOM 1378 C CA . LEU A 1 167 ? -13.632 -9.390 7.224 1.00 44.81 167 LEU A CA 1
ATOM 1379 C C . LEU A 1 167 ? -13.486 -8.964 5.771 1.00 44.81 167 LEU A C 1
ATOM 1381 O O . LEU A 1 167 ? -12.378 -9.048 5.307 1.00 44.81 167 LEU A O 1
ATOM 1385 N N . THR A 1 168 ? -14.492 -8.472 5.043 1.00 43.50 168 THR A N 1
ATOM 1386 C CA . THR A 1 168 ? -14.304 -8.079 3.629 1.00 43.50 168 THR A CA 1
ATOM 1387 C C . THR A 1 168 ? -13.673 -6.692 3.466 1.00 43.50 168 THR A C 1
ATOM 1389 O O . THR A 1 168 ? -12.746 -6.551 2.676 1.00 43.50 168 THR A O 1
ATOM 1392 N N . SER A 1 169 ? -14.106 -5.695 4.250 1.00 43.06 169 SER A N 1
ATOM 1393 C CA . SER A 1 169 ? -13.533 -4.331 4.228 1.00 43.06 169 SER A CA 1
ATOM 1394 C C . SER A 1 169 ? -12.178 -4.230 4.935 1.00 43.06 169 SER A C 1
ATOM 1396 O O . SER A 1 169 ? -11.386 -3.341 4.641 1.00 43.06 169 SER A O 1
ATOM 1398 N N . MET A 1 170 ? -11.892 -5.130 5.878 1.00 43.94 170 MET A N 1
ATOM 1399 C CA . MET A 1 170 ? -10.540 -5.305 6.395 1.00 43.94 170 MET A CA 1
ATOM 1400 C C . MET A 1 170 ? -9.748 -6.281 5.522 1.00 43.94 170 MET A C 1
ATOM 1402 O O . MET A 1 170 ? -8.570 -6.054 5.330 1.00 43.94 170 MET A O 1
ATOM 1406 N N . LYS A 1 171 ? -10.338 -7.285 4.857 1.00 44.53 171 LYS A N 1
ATOM 1407 C CA . LYS A 1 171 ? -9.604 -8.054 3.829 1.00 44.53 171 LYS A CA 1
ATOM 1408 C C . LYS A 1 171 ? -9.094 -7.147 2.719 1.00 44.53 171 LYS A C 1
ATOM 1410 O O . LYS A 1 171 ? -7.961 -7.361 2.316 1.00 44.53 171 LYS A O 1
ATOM 1415 N N . SER A 1 172 ? -9.828 -6.107 2.301 1.00 42.56 172 SER A N 1
ATOM 1416 C CA . SER A 1 172 ? -9.298 -5.094 1.370 1.00 42.56 172 SER A CA 1
ATOM 1417 C C . SER A 1 172 ? -8.090 -4.336 1.944 1.00 42.56 172 SER A C 1
ATOM 1419 O O . SER A 1 172 ? -7.142 -4.095 1.208 1.00 42.56 172 SER A O 1
ATOM 1421 N N . LEU A 1 173 ? -8.060 -4.084 3.261 1.00 43.22 173 LEU A N 1
ATOM 1422 C CA . LEU A 1 173 ? -6.885 -3.587 4.001 1.00 43.22 173 LEU A CA 1
ATOM 1423 C C . LEU A 1 173 ? -5.744 -4.613 4.133 1.00 43.22 173 LEU A C 1
ATOM 1425 O O . LEU A 1 173 ? -4.652 -4.245 4.555 1.00 43.22 173 LEU A O 1
ATOM 1429 N N . PHE A 1 174 ? -5.957 -5.891 3.817 1.00 45.00 174 PHE A N 1
ATOM 1430 C CA . PHE A 1 174 ? -5.005 -6.991 4.038 1.00 45.00 174 PHE A CA 1
ATOM 1431 C C . PHE A 1 174 ? -4.653 -7.788 2.770 1.00 45.00 174 PHE A C 1
ATOM 1433 O O . PHE A 1 174 ? -3.831 -8.703 2.850 1.00 45.00 174 PHE A O 1
ATOM 1440 N N . VAL A 1 175 ? -5.185 -7.406 1.602 1.00 46.50 175 VAL A N 1
ATOM 1441 C CA . VAL A 1 175 ? -4.972 -8.077 0.298 1.00 46.50 175 VAL A CA 1
ATOM 1442 C C . VAL A 1 175 ? -3.495 -8.281 -0.012 1.00 46.50 175 VAL A C 1
ATOM 1444 O O . VAL A 1 175 ? -3.098 -9.305 -0.550 1.00 46.50 175 VAL A O 1
ATOM 1447 N N . LEU A 1 176 ? -2.656 -7.320 0.368 1.00 41.03 176 LEU A N 1
ATOM 1448 C CA . LEU A 1 176 ? -1.223 -7.361 0.085 1.00 41.03 176 LEU A CA 1
ATOM 1449 C C . LEU A 1 176 ? -0.388 -7.953 1.232 1.00 41.03 176 LEU A C 1
ATOM 1451 O O . LEU A 1 176 ? 0.839 -7.876 1.174 1.00 41.03 176 LEU A O 1
ATOM 1455 N N . SER A 1 177 ? -1.011 -8.468 2.296 1.00 38.16 177 SER A N 1
ATOM 1456 C CA . SER A 1 177 ? -0.318 -8.875 3.529 1.00 38.16 177 SER A CA 1
ATOM 1457 C C . SER A 1 177 ? -0.276 -10.392 3.754 1.00 38.16 177 SER A C 1
ATOM 1459 O O . SER A 1 177 ? 0.684 -10.860 4.358 1.00 38.16 177 SER A O 1
ATOM 1461 N N . TYR A 1 178 ? -1.286 -11.151 3.302 1.00 33.78 178 TYR A N 1
ATOM 1462 C CA . TYR A 1 178 ? -1.447 -12.567 3.685 1.00 33.78 178 TYR A CA 1
ATOM 1463 C C . TYR A 1 178 ? -1.471 -13.590 2.534 1.00 33.78 178 TYR A C 1
ATOM 1465 O O . TYR A 1 178 ? -1.263 -14.764 2.812 1.00 33.78 178 TYR A O 1
ATOM 1473 N N . GLU A 1 179 ? -1.649 -13.194 1.266 1.00 33.28 179 GLU A N 1
ATOM 1474 C CA . GLU A 1 179 ? -1.778 -14.158 0.144 1.00 33.28 179 GLU A CA 1
ATOM 1475 C C . GLU A 1 179 ? -0.513 -14.335 -0.726 1.00 33.28 179 GLU A C 1
ATOM 1477 O O . GLU A 1 179 ? -0.544 -15.051 -1.721 1.00 33.28 179 GLU A O 1
ATOM 1482 N N . CYS A 1 180 ? 0.626 -13.743 -0.349 1.00 31.30 180 CYS A N 1
ATOM 1483 C CA . CYS A 1 180 ? 1.909 -13.927 -1.049 1.00 31.30 180 CYS A CA 1
ATOM 1484 C C . CYS A 1 180 ? 2.993 -14.513 -0.127 1.00 31.30 180 CYS A C 1
ATOM 1486 O O . CYS A 1 180 ? 4.016 -13.872 0.128 1.00 31.30 180 CYS A O 1
ATOM 1488 N N . ARG A 1 181 ? 2.763 -15.725 0.382 1.00 30.12 181 ARG A N 1
ATOM 1489 C CA . ARG A 1 181 ? 3.836 -16.638 0.803 1.00 30.12 181 ARG A CA 1
ATOM 1490 C C . ARG A 1 181 ? 3.780 -17.892 -0.049 1.00 30.12 181 ARG A C 1
ATOM 1492 O O . ARG A 1 181 ? 2.646 -18.336 -0.323 1.00 30.12 181 ARG A O 1
#

Secondary structure (DSSP, 8-state):
-----TT----EEEETTS-EEEHHHHHHHHTT-SB-TTT--B-TT-EEE-HHHHHHHHHHHHH-GGGHHHHHHHHHHHHHHHHHHHHHHHHHHHHHHH-SS-EEHHHHHHHHHHHSS-SS--HHHHHHHHHHHHH-TTTEEEEE-SSSS-EEEEE---S---TTSHHHHHHHHHHHHHS--

Organism: Dictyocaulus viviparus (NCBI:txid29172)

Solvent-accessible surface area (backbone atoms only — not comparable to full-atom values): 10669 Å² total; per-residue (Å²): 134,84,74,81,82,82,77,77,84,66,50,34,28,27,35,84,86,67,58,68,40,46,52,64,60,45,54,60,44,37,58,75,39,59,34,38,92,85,79,59,47,76,36,83,50,49,76,40,78,31,63,68,60,31,51,54,54,50,54,57,37,64,76,38,67,87,53,41,62,61,49,50,54,50,50,54,53,48,50,53,52,51,52,46,51,53,51,32,51,53,50,52,48,55,53,57,72,77,43,94,60,67,45,41,55,66,57,56,43,52,50,43,37,72,76,40,100,39,98,64,74,54,67,69,44,52,52,48,39,50,49,54,46,66,71,38,62,87,46,32,45,78,43,78,52,88,87,52,103,55,56,35,35,34,50,56,77,72,79,87,41,66,94,66,50,57,56,50,67,46,38,35,65,36,46,93,73,73,78,88,124

Foldseek 3Di:
DPDCPPPPPFWWWAAPVGDIDTPLVLLVPLLLPQADPPPRHGRLLATHTPVVVSVVVVVVCVVVVVCVVVVVVVVVVSVVVVVLLLLLLVLVVVLVVPDPWKDWPVNSFVSCVVVDVDNGDDPSSVVSNVVSLVSCVVFWDWDQDPPDPITIITGPPVPPDDPVVVCSSVSSVCSPPPPPD

Mean predicted aligned error: 9.41 Å

InterPro domains:
  IPR001841 Zinc finger, RING-type [PF14634] (9-41)
  IPR001841 Zinc finger, RING-type [PS50089] (2-40)
  IPR013083 Zinc finger, RING/FYVE/PHD-type [G3DSA:3.30.40.10] (2-90)
  IPR017907 Zinc finger, RING-type, conserved site [PS00518] (17-26)

Sequence (181 aa):
MLCNRSSFDIRAYILRCGHSFCELCLDDAVNRDDRCPECRRYTYGICIPNRRLNECIFDILLERSEGLQEFRQRVTKNQAILTLRRKARSALFSIFCNNSGPVAINKIEEEWKAQSRFDFLPDDLRTEMLRIINSDKKFFKIFVQQDDAAQFFTYKVTHRIAKGKLLTSMKSLFVLSYECR

Radius of gyration: 19.08 Å; Cα contacts (8 Å, |Δi|>4): 180; chains: 1; bounding box: 52×36×51 Å

Nearest PDB structures (foldseek):
  6abt-assembly1_A  TM=5.826E-01  e=3.826E-01  Listeria monocytogenes
  9bcx-assembly1_8  TM=5.833E-01  e=5.704E-01  Saccharomyces cerevisiae
  8s0d-assembly1_E  TM=4.240E-01  e=1.592E+00  Homo sapiens
  4qi0-assembly2_B  TM=4.638E-01  e=2.660E+00  Mus musculus
  5f5f-assembly1_A  TM=3.707E-01  e=2.373E+00  Mus musculus